Protein AF-A0A2S0L9G4-F1 (afdb_monomer_lite)

Sequence (189 aa):
MNIIKEIVIVSGLLLCGCNFFSTQNNEEKASEPISLEVAEQKILALSVTQKAERYISNFSGGKRGISLLTNDFTIDNKSFYEIQIGYMSPIRFETYHTLYVNKMDADDIRILDAVSGEIIAISDYKEVEADENKPKEQLIEQLDVLKKIVKSSEIVDSPLYKIDKDNILIAVDHKDEKGIYSQTNLDCE

Radius of gyration: 33.4 Å; chains: 1; bounding box: 75×36×125 Å

Foldseek 3Di:
DDDDDDDDDDDDDDDDDDPPPVPPPPPVPQAAFDDPVLLVVLVCPDPQQVVQQVVVCVQQVNPFGWDWDWDWDADPNFIWIWIFTFGDDPVDTDGPWIKTAGRRHRQQIWTQDPVVRDTGGPVPDDPPPPPPVPPVVVLVVVVVVVLVVQVVPPCPDDQQWDQDPVRFIWGFDHADPVGTRGTDGSPDD

pLDDT: mean 73.02, std 22.75, range [34.72, 98.69]

Secondary structure (DSSP, 8-state):
-----------------------------PPPPPPHHHHHHHHHTSHHHHHHHHHHHHHTTTS---EEEEEEEEETTEEEEEEEEEEE-SS-EEEEEEEEEETTEEEEEEEE-TTT--EEETTT-------TTS-HHHHHHHHHHHHHHHHHS--TT-SSEEE-TT--EEEE----TT--S-EEE----

Structure (mmCIF, N/CA/C/O backbone):
data_AF-A0A2S0L9G4-F1
#
_entry.id   AF-A0A2S0L9G4-F1
#
loop_
_atom_site.group_PDB
_atom_site.id
_atom_site.type_symbol
_atom_site.label_atom_id
_atom_site.label_alt_id
_atom_site.label_comp_id
_atom_site.label_asym_id
_atom_site.label_entity_id
_atom_site.label_seq_id
_atom_site.pdbx_PDB_ins_code
_atom_site.Cartn_x
_atom_site.Cartn_y
_atom_site.Cartn_z
_atom_site.occupancy
_atom_site.B_iso_or_equiv
_atom_site.auth_seq_id
_atom_site.auth_comp_id
_atom_site.auth_asym_id
_atom_site.auth_atom_id
_atom_site.pdbx_PDB_model_num
ATOM 1 N N . MET A 1 1 ? 29.569 19.030 -88.879 1.00 35.09 1 MET A N 1
ATOM 2 C CA . MET A 1 1 ? 29.594 17.557 -88.766 1.00 35.09 1 MET A CA 1
ATOM 3 C C . MET A 1 1 ? 29.944 17.230 -87.325 1.00 35.09 1 MET A C 1
ATOM 5 O O . MET A 1 1 ? 30.822 17.881 -86.776 1.00 35.09 1 MET A O 1
ATOM 9 N N . ASN A 1 2 ? 29.139 16.375 -86.706 1.00 34.72 2 ASN A N 1
ATOM 10 C CA . ASN A 1 2 ? 29.015 16.186 -85.262 1.00 34.72 2 ASN A CA 1
ATOM 11 C C . ASN A 1 2 ? 30.272 15.630 -84.566 1.00 34.72 2 ASN A C 1
ATOM 13 O O . ASN A 1 2 ? 30.901 14.732 -85.107 1.00 34.72 2 ASN A O 1
ATOM 17 N N . ILE A 1 3 ? 30.513 16.163 -83.353 1.00 35.06 3 ILE A N 1
ATOM 18 C CA . ILE A 1 3 ? 30.754 15.468 -82.066 1.00 35.06 3 ILE A CA 1
ATOM 19 C C . ILE A 1 3 ? 31.857 14.404 -82.067 1.00 35.06 3 ILE A C 1
ATOM 21 O O . ILE A 1 3 ? 31.652 13.411 -82.736 1.00 35.06 3 ILE A O 1
ATOM 25 N N . ILE A 1 4 ? 32.896 14.545 -81.220 1.00 38.62 4 ILE A N 1
ATOM 26 C CA . ILE A 1 4 ? 33.216 13.636 -80.086 1.00 38.62 4 ILE A CA 1
ATOM 27 C C . ILE A 1 4 ? 34.051 14.410 -79.040 1.00 38.62 4 ILE A C 1
ATOM 29 O O . ILE A 1 4 ? 35.075 15.012 -79.356 1.00 38.62 4 ILE A O 1
ATOM 33 N N . LYS A 1 5 ? 33.562 14.405 -77.792 1.00 43.31 5 LYS A N 1
ATOM 34 C CA . LYS A 1 5 ? 34.295 14.674 -76.544 1.00 43.31 5 LYS A CA 1
ATOM 35 C C . LYS A 1 5 ? 34.983 13.377 -76.113 1.00 43.31 5 LYS A C 1
ATOM 37 O O . LYS A 1 5 ? 34.289 12.374 -76.106 1.00 43.31 5 LYS A O 1
ATOM 42 N N . GLU A 1 6 ? 36.233 13.425 -75.657 1.00 41.81 6 GLU A N 1
ATOM 43 C CA . GLU A 1 6 ? 36.838 12.476 -74.692 1.00 41.81 6 GLU A CA 1
ATOM 44 C C . GLU A 1 6 ? 38.204 13.062 -74.274 1.00 41.81 6 GLU A C 1
ATOM 46 O O . GLU A 1 6 ? 39.058 13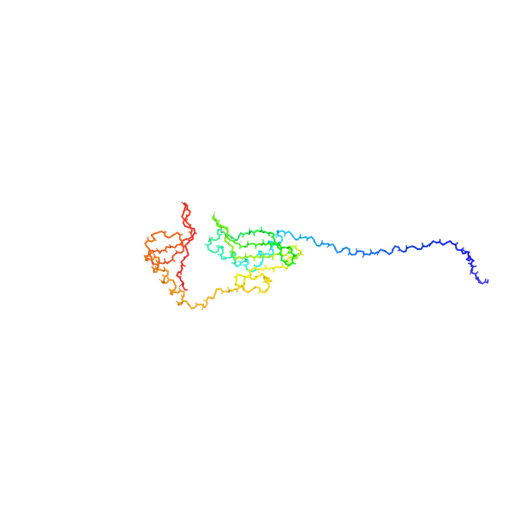.316 -75.115 1.00 41.81 6 GLU A O 1
ATOM 51 N N . ILE A 1 7 ? 38.339 13.673 -73.091 1.00 37.69 7 ILE A N 1
ATOM 52 C CA . ILE A 1 7 ? 38.665 13.068 -71.783 1.00 37.69 7 ILE A CA 1
ATOM 53 C C . ILE A 1 7 ? 39.908 12.169 -71.863 1.00 37.69 7 ILE A C 1
ATOM 55 O O . ILE A 1 7 ? 39.824 10.979 -72.138 1.00 37.69 7 ILE A O 1
ATOM 59 N N . VAL A 1 8 ? 41.066 12.762 -71.555 1.00 35.78 8 VAL A N 1
ATOM 60 C CA . VAL A 1 8 ? 42.285 12.038 -71.178 1.00 35.78 8 VAL A CA 1
ATOM 61 C C . VAL A 1 8 ? 42.382 12.076 -69.656 1.00 35.78 8 VAL A C 1
ATOM 63 O O . VAL A 1 8 ? 42.518 13.138 -69.050 1.00 35.78 8 VAL A O 1
ATOM 66 N N . ILE A 1 9 ? 42.273 10.895 -69.054 1.00 38.38 9 ILE A N 1
ATOM 67 C CA . ILE A 1 9 ? 42.503 10.631 -67.636 1.00 38.38 9 ILE A CA 1
ATOM 68 C C . ILE A 1 9 ? 44.018 10.605 -67.418 1.00 38.38 9 ILE A C 1
ATOM 70 O O . ILE A 1 9 ? 44.703 9.769 -68.005 1.00 38.38 9 ILE A O 1
ATOM 74 N N . VAL A 1 10 ? 44.539 11.477 -66.551 1.00 40.06 10 VAL A N 1
ATOM 75 C CA . VAL A 1 10 ? 45.848 11.259 -65.919 1.00 40.06 10 VAL A CA 1
ATOM 76 C C . VAL A 1 10 ? 45.610 10.878 -64.466 1.00 40.06 10 VAL A C 1
ATOM 78 O O . VAL A 1 10 ? 44.915 11.551 -63.709 1.00 40.06 10 VAL A O 1
ATOM 81 N N . SER A 1 11 ? 46.149 9.712 -64.153 1.00 42.38 11 SER A N 1
ATOM 82 C CA . SER A 1 11 ? 45.977 8.919 -62.953 1.00 42.38 11 SER A CA 1
ATOM 83 C C . SER A 1 11 ? 46.611 9.534 -61.708 1.00 42.38 11 SER A C 1
ATOM 85 O O . SER A 1 11 ? 47.763 9.958 -61.747 1.00 42.38 11 SER A O 1
ATOM 87 N N . GLY A 1 12 ? 45.919 9.362 -60.581 1.00 37.06 12 GLY A N 1
ATOM 88 C CA . GLY A 1 12 ? 46.548 8.903 -59.343 1.00 37.06 12 GLY A CA 1
ATOM 89 C C . GLY A 1 12 ? 47.114 9.970 -58.411 1.00 37.06 12 GLY A C 1
ATOM 90 O O . GLY A 1 12 ? 48.309 10.242 -58.433 1.00 37.06 12 GLY A O 1
ATOM 91 N N . LEU A 1 13 ? 46.293 10.408 -57.454 1.00 41.28 13 LEU A N 1
ATOM 92 C CA . LEU A 1 13 ? 46.779 10.588 -56.090 1.00 41.28 13 LEU A CA 1
ATOM 93 C C . LEU A 1 13 ? 45.863 9.821 -55.133 1.00 41.28 13 LEU A C 1
ATOM 95 O O . LEU A 1 13 ? 44.659 10.052 -55.053 1.00 41.28 13 LEU A O 1
ATOM 99 N N . LEU A 1 14 ? 46.477 8.842 -54.481 1.00 44.38 14 LEU A N 1
ATOM 100 C CA . LEU A 1 14 ? 45.915 7.903 -53.529 1.00 44.38 14 LEU A CA 1
ATOM 101 C C . LEU A 1 14 ? 45.617 8.645 -52.214 1.00 44.38 14 LEU A C 1
ATOM 103 O O . LEU A 1 14 ? 46.544 9.046 -51.515 1.00 44.38 14 LEU A O 1
ATOM 107 N N . LEU A 1 15 ? 44.343 8.805 -51.858 1.00 45.22 15 LEU A N 1
ATOM 108 C CA . LEU A 1 15 ? 43.935 9.065 -50.478 1.00 45.22 15 LEU A CA 1
ATOM 109 C C . LEU A 1 15 ? 43.027 7.917 -50.047 1.00 45.22 15 LEU A C 1
ATOM 111 O O . LEU A 1 15 ? 41.901 7.771 -50.522 1.00 45.22 15 LEU A O 1
ATOM 115 N N . CYS A 1 16 ? 43.592 7.058 -49.197 1.00 37.94 16 CYS A N 1
ATOM 116 C CA . CYS A 1 16 ? 42.892 5.989 -48.507 1.00 37.94 16 CYS A CA 1
ATOM 117 C C . CYS A 1 16 ? 41.678 6.543 -47.769 1.00 37.94 16 CYS A C 1
ATOM 119 O O . CYS A 1 16 ? 41.723 7.619 -47.173 1.00 37.94 16 CYS A O 1
ATOM 121 N N . GLY A 1 17 ? 40.605 5.760 -47.830 1.00 39.12 17 GLY A N 1
ATOM 122 C CA . GLY A 1 17 ? 39.326 6.058 -47.221 1.00 39.12 17 GLY A CA 1
ATOM 123 C C . GLY A 1 17 ? 39.383 6.189 -45.704 1.00 39.12 17 GLY A C 1
ATOM 124 O O . GLY A 1 17 ? 40.240 5.618 -45.041 1.00 39.12 17 GLY A O 1
ATOM 125 N N . CYS A 1 18 ? 38.379 6.876 -45.178 1.00 39.62 18 CYS A N 1
ATOM 126 C CA . CYS A 1 18 ? 37.413 6.260 -44.281 1.00 39.62 18 CYS A CA 1
ATOM 127 C C . CYS A 1 18 ? 36.089 6.988 -44.500 1.00 39.62 18 CYS A C 1
ATOM 129 O O . CYS A 1 18 ? 35.977 8.190 -44.268 1.00 39.62 18 CYS A O 1
ATOM 131 N N . ASN A 1 19 ? 35.093 6.251 -44.990 1.00 39.53 19 ASN A N 1
ATOM 132 C CA . ASN A 1 19 ? 33.708 6.675 -44.900 1.00 39.53 19 ASN A CA 1
ATOM 133 C C . ASN A 1 19 ? 33.427 6.934 -43.421 1.00 39.53 19 ASN A C 1
ATOM 135 O O . ASN A 1 19 ? 33.527 6.014 -42.609 1.00 39.53 19 ASN A O 1
ATOM 139 N N . PHE A 1 20 ? 33.070 8.168 -43.078 1.00 39.41 20 PHE A N 1
ATOM 140 C CA . PHE A 1 20 ? 32.365 8.439 -41.837 1.00 39.41 20 PHE A CA 1
ATOM 141 C C . PHE A 1 20 ? 30.960 7.853 -42.010 1.00 39.41 20 PHE A C 1
ATOM 143 O O . PHE A 1 20 ? 29.996 8.551 -42.313 1.00 39.41 20 PHE A O 1
ATOM 150 N N . PHE A 1 21 ? 30.865 6.526 -41.909 1.00 38.56 21 PHE A N 1
ATOM 151 C CA . PHE A 1 21 ? 29.635 5.905 -41.466 1.00 38.56 21 PHE A CA 1
ATOM 152 C C . PHE A 1 21 ? 29.401 6.498 -40.086 1.00 38.56 21 PHE A C 1
ATOM 154 O O . PHE A 1 21 ? 30.142 6.214 -39.148 1.00 38.56 21 PHE A O 1
ATOM 161 N N . SER A 1 22 ? 28.414 7.381 -39.983 1.00 37.16 22 SER A N 1
ATOM 162 C CA . SER A 1 22 ? 27.812 7.678 -38.700 1.00 37.16 22 SER A CA 1
ATOM 163 C C . SER A 1 22 ? 27.260 6.354 -38.186 1.00 37.16 22 SER A C 1
ATOM 165 O O . SER A 1 22 ? 26.176 5.922 -38.585 1.00 37.16 22 SER A O 1
ATOM 167 N N . THR A 1 23 ? 28.036 5.668 -37.357 1.00 37.75 23 THR A N 1
ATOM 168 C CA . THR A 1 23 ? 27.511 4.657 -36.458 1.00 37.75 23 THR A CA 1
ATOM 169 C C . THR A 1 23 ? 26.478 5.399 -35.623 1.00 37.75 23 THR A C 1
ATOM 171 O O . THR A 1 23 ? 26.831 6.240 -34.796 1.00 37.75 23 THR A O 1
ATOM 174 N N . GLN A 1 24 ? 25.190 5.177 -35.894 1.00 40.50 24 GLN A N 1
ATOM 175 C CA . GLN A 1 24 ? 24.170 5.455 -34.897 1.00 40.50 24 GLN A CA 1
ATOM 176 C C . GLN A 1 24 ? 24.444 4.473 -33.764 1.00 40.50 24 GLN A C 1
ATOM 178 O O . GLN A 1 24 ? 23.955 3.346 -33.752 1.00 40.50 24 GLN A O 1
ATOM 183 N N . ASN A 1 25 ? 25.309 4.893 -32.846 1.00 38.56 25 ASN A N 1
ATOM 184 C CA . ASN A 1 25 ? 25.308 4.367 -31.503 1.00 38.56 25 ASN A CA 1
ATOM 185 C C . ASN A 1 25 ? 23.935 4.753 -30.954 1.00 38.56 25 ASN A C 1
ATOM 187 O O . ASN A 1 25 ? 23.724 5.893 -30.544 1.00 38.56 25 ASN A O 1
ATOM 191 N N . ASN A 1 26 ? 22.976 3.832 -31.024 1.00 41.31 26 ASN A N 1
ATOM 192 C CA . ASN A 1 26 ? 21.846 3.868 -30.114 1.00 41.31 26 ASN A CA 1
ATOM 193 C C . ASN A 1 26 ? 22.442 3.604 -28.730 1.00 41.31 26 ASN A C 1
ATOM 195 O O . ASN A 1 26 ? 22.492 2.467 -28.270 1.00 41.31 26 ASN A O 1
ATOM 199 N N . GLU A 1 27 ? 22.973 4.654 -28.103 1.00 45.38 27 GLU A N 1
ATOM 200 C CA . GLU A 1 27 ? 22.986 4.713 -26.653 1.00 45.38 27 GLU A CA 1
ATOM 201 C C . GLU A 1 27 ? 21.516 4.605 -26.257 1.00 45.38 27 GLU A C 1
ATOM 203 O O . GLU A 1 27 ? 20.730 5.534 -26.448 1.00 45.38 27 GLU A O 1
ATOM 208 N N . GLU A 1 28 ? 21.118 3.411 -25.823 1.00 50.16 28 GLU A N 1
ATOM 209 C CA . GLU A 1 28 ? 19.884 3.212 -25.086 1.00 50.16 28 GLU A CA 1
ATOM 210 C C . GLU A 1 28 ? 19.970 4.165 -23.897 1.00 50.16 28 GLU A C 1
ATOM 212 O O . GLU A 1 28 ? 20.704 3.934 -22.936 1.00 50.16 28 GLU A O 1
ATOM 217 N N . LYS A 1 29 ? 19.330 5.327 -24.041 1.00 43.69 29 LYS A N 1
ATOM 218 C CA . LYS A 1 29 ? 19.265 6.337 -22.999 1.00 43.69 29 LYS A CA 1
ATOM 219 C C . LYS A 1 29 ? 18.623 5.634 -21.811 1.00 43.69 29 LYS A C 1
ATOM 221 O O . LYS A 1 29 ? 17.432 5.333 -21.877 1.00 43.69 29 LYS A O 1
ATOM 226 N N . ALA A 1 30 ? 19.423 5.317 -20.790 1.00 61.69 30 ALA A N 1
ATOM 227 C CA . ALA A 1 30 ? 18.927 4.710 -19.564 1.00 61.69 30 ALA A CA 1
ATOM 228 C C . ALA A 1 30 ? 17.705 5.521 -19.128 1.00 61.69 30 ALA A C 1
ATOM 230 O O . ALA A 1 30 ? 17.806 6.747 -18.999 1.00 61.69 30 ALA A O 1
ATOM 231 N N . SER A 1 31 ? 16.539 4.872 -19.033 1.00 77.06 31 SER A N 1
ATOM 232 C CA . SER A 1 31 ? 15.335 5.570 -18.601 1.00 77.06 31 SER A CA 1
ATOM 233 C C . SER A 1 31 ? 15.621 6.181 -17.233 1.00 77.06 31 SER A C 1
ATOM 235 O O . SER A 1 31 ? 16.289 5.577 -16.395 1.00 77.06 31 SER A O 1
ATOM 237 N N . GLU A 1 32 ? 15.217 7.428 -17.022 1.00 89.25 32 GLU A N 1
ATOM 238 C CA . GLU A 1 32 ? 15.381 8.033 -15.706 1.00 89.25 32 GLU A CA 1
ATOM 239 C C . GLU A 1 32 ? 14.417 7.344 -14.730 1.00 89.25 32 GLU A C 1
ATOM 241 O O . GLU A 1 32 ? 13.286 7.036 -15.125 1.00 89.25 32 GLU A O 1
ATOM 246 N N . PRO A 1 33 ? 14.833 7.087 -13.475 1.00 94.56 33 PRO A N 1
ATOM 247 C CA . PRO A 1 33 ? 13.925 6.572 -12.468 1.00 94.56 33 PRO A CA 1
ATOM 248 C C . PRO A 1 33 ? 12.704 7.486 -12.318 1.00 94.56 33 PRO A C 1
ATOM 250 O O . PRO A 1 33 ? 12.838 8.711 -12.283 1.00 94.56 33 PRO A O 1
ATOM 253 N N . ILE A 1 34 ? 11.515 6.902 -12.198 1.00 96.94 34 ILE A N 1
ATOM 254 C CA . ILE A 1 34 ? 10.292 7.645 -11.898 1.00 96.94 34 ILE A CA 1
ATOM 255 C C . ILE A 1 34 ? 10.419 8.315 -10.528 1.00 96.94 34 ILE A C 1
ATOM 257 O O . ILE A 1 34 ? 11.097 7.808 -9.633 1.00 96.94 34 ILE A O 1
ATOM 261 N N . SER A 1 35 ? 9.751 9.452 -10.345 1.00 97.56 35 SER A N 1
ATOM 262 C CA . SER A 1 35 ? 9.709 10.109 -9.041 1.00 97.56 35 SER A CA 1
ATOM 263 C C . SER A 1 35 ? 8.809 9.350 -8.065 1.00 97.56 35 SER A C 1
ATOM 265 O O . SER A 1 35 ? 7.879 8.643 -8.463 1.00 97.56 35 SER A O 1
ATOM 267 N N . LEU A 1 36 ? 9.041 9.566 -6.768 1.00 97.38 36 LEU A N 1
ATOM 268 C CA . LEU A 1 36 ? 8.156 9.061 -5.721 1.00 97.38 36 LEU A CA 1
ATOM 269 C C . LEU A 1 36 ? 6.711 9.550 -5.913 1.00 97.38 36 LEU A C 1
ATOM 271 O O . LEU A 1 36 ? 5.784 8.761 -5.796 1.00 97.38 36 LEU A O 1
ATOM 275 N N . GLU A 1 37 ? 6.514 10.814 -6.291 1.00 97.56 37 GLU A N 1
ATOM 276 C CA . GLU A 1 37 ? 5.177 11.376 -6.530 1.00 97.56 37 GLU A CA 1
ATOM 277 C C . GLU A 1 37 ? 4.404 10.597 -7.608 1.00 97.56 37 GLU A C 1
ATOM 279 O O . GLU A 1 37 ? 3.221 10.305 -7.440 1.00 97.56 37 GLU A O 1
ATOM 284 N N . VAL A 1 38 ? 5.073 10.200 -8.696 1.00 97.44 38 VAL A N 1
ATOM 285 C CA . VAL A 1 38 ? 4.454 9.385 -9.753 1.00 97.44 38 VAL A CA 1
ATOM 286 C C . VAL A 1 38 ? 4.083 7.997 -9.225 1.00 97.44 38 VAL A C 1
ATOM 288 O O . VAL A 1 38 ? 2.995 7.499 -9.522 1.00 97.44 38 VAL A O 1
ATOM 291 N N . ALA A 1 39 ? 4.954 7.380 -8.422 1.00 98.06 39 ALA A N 1
ATOM 292 C CA . ALA A 1 39 ? 4.688 6.082 -7.804 1.00 98.06 39 ALA A CA 1
ATOM 293 C C . ALA A 1 39 ? 3.503 6.138 -6.820 1.00 98.06 39 ALA A C 1
ATOM 295 O O . ALA A 1 39 ? 2.615 5.286 -6.867 1.00 98.06 39 ALA A O 1
ATOM 296 N N . GLU A 1 40 ? 3.442 7.170 -5.976 1.00 97.81 40 GLU A N 1
ATOM 297 C CA . GLU A 1 40 ? 2.336 7.394 -5.043 1.00 97.81 40 GLU A CA 1
ATOM 298 C C . GLU A 1 40 ? 1.019 7.619 -5.794 1.00 97.81 40 GLU A C 1
ATOM 300 O O . GLU A 1 40 ? 0.024 6.969 -5.483 1.00 97.81 40 GLU A O 1
ATOM 305 N N . GLN A 1 41 ? 1.001 8.4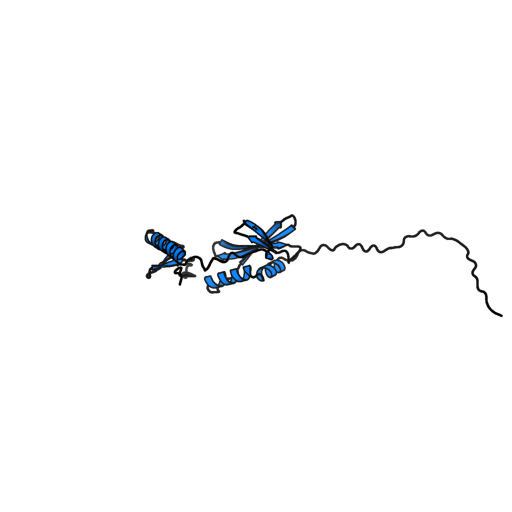47 -6.845 1.00 97.69 41 GLN A N 1
ATOM 306 C CA . GLN A 1 41 ? -0.196 8.660 -7.672 1.00 97.69 41 GLN A CA 1
ATOM 307 C C . GLN A 1 41 ? -0.705 7.365 -8.319 1.00 97.69 41 GLN A C 1
ATOM 309 O O . GLN A 1 41 ? -1.914 7.118 -8.335 1.00 97.69 41 GLN A O 1
ATOM 314 N N . LYS A 1 42 ? 0.202 6.518 -8.823 1.00 97.56 42 LYS A N 1
ATOM 315 C CA . LYS A 1 42 ? -0.141 5.200 -9.378 1.00 97.56 42 LYS A CA 1
ATOM 316 C C . LYS A 1 42 ? -0.801 4.312 -8.329 1.00 97.56 42 LYS A C 1
ATOM 318 O O . LYS A 1 42 ? -1.849 3.736 -8.609 1.00 97.56 42 LYS A O 1
ATOM 323 N N . ILE A 1 43 ? -0.238 4.245 -7.123 1.00 97.50 43 ILE A N 1
ATOM 324 C CA . ILE A 1 43 ? -0.800 3.446 -6.029 1.00 97.50 43 ILE A CA 1
ATOM 325 C C . ILE A 1 43 ? -2.151 3.991 -5.565 1.00 97.50 43 ILE A C 1
ATOM 327 O O . ILE A 1 43 ? -3.082 3.211 -5.371 1.00 97.50 43 ILE A O 1
ATOM 331 N N . LEU A 1 44 ? -2.295 5.309 -5.418 1.00 96.69 44 LEU A N 1
ATOM 332 C CA . LEU A 1 44 ? -3.548 5.951 -5.005 1.00 96.69 44 LEU A CA 1
ATOM 333 C C . LEU A 1 44 ? -4.702 5.687 -5.987 1.00 96.69 44 LEU A C 1
ATOM 335 O O . LEU A 1 44 ? -5.867 5.662 -5.587 1.00 96.69 44 LEU A O 1
ATOM 339 N N . ALA A 1 45 ? -4.392 5.452 -7.264 1.00 96.81 45 ALA A N 1
ATOM 340 C CA . ALA A 1 45 ? -5.376 5.115 -8.287 1.00 96.81 45 ALA A CA 1
ATOM 341 C C . ALA A 1 45 ? -5.843 3.644 -8.254 1.00 96.81 45 ALA A C 1
ATOM 343 O O . ALA A 1 45 ? -6.840 3.318 -8.902 1.00 96.81 45 ALA A O 1
ATOM 344 N N . LEU A 1 46 ? -5.161 2.755 -7.522 1.00 96.75 46 LEU A N 1
ATOM 345 C CA . LEU A 1 46 ? -5.523 1.338 -7.449 1.00 96.75 46 LEU A CA 1
ATOM 346 C C . LEU A 1 46 ? -6.805 1.123 -6.638 1.00 96.75 46 LEU A C 1
ATOM 348 O O . LEU A 1 46 ? -7.035 1.762 -5.609 1.00 96.75 46 LEU A O 1
ATOM 352 N N . SER A 1 47 ? -7.612 0.144 -7.053 1.00 94.56 47 SER A N 1
ATOM 353 C CA . SER A 1 47 ? -8.856 -0.216 -6.362 1.00 94.56 47 SER A CA 1
ATOM 354 C C . SER A 1 47 ? -8.626 -0.627 -4.907 1.00 94.56 47 SER A C 1
ATOM 356 O O . SER A 1 47 ? -9.418 -0.254 -4.046 1.00 94.56 47 SER A O 1
ATOM 358 N N . VAL A 1 48 ? -7.536 -1.350 -4.622 1.00 93.69 48 VAL A N 1
ATOM 359 C CA . VAL A 1 48 ? -7.164 -1.777 -3.262 1.00 93.69 48 VAL A CA 1
ATOM 360 C C . VAL A 1 48 ? -6.941 -0.572 -2.338 1.00 93.69 48 VAL A C 1
ATOM 362 O O . VAL A 1 48 ? -7.483 -0.507 -1.237 1.00 93.69 48 VAL A O 1
ATOM 365 N N . THR A 1 49 ? -6.258 0.459 -2.834 1.00 95.06 49 THR A N 1
ATOM 366 C CA . THR A 1 49 ? -6.008 1.703 -2.099 1.00 95.06 49 THR A CA 1
ATOM 367 C C . THR A 1 49 ? -7.293 2.489 -1.870 1.00 95.06 49 THR A C 1
ATOM 369 O O . THR A 1 49 ? -7.548 2.963 -0.767 1.00 95.06 49 THR A O 1
ATOM 372 N N . GLN A 1 50 ? -8.146 2.588 -2.891 1.00 95.69 50 GLN A N 1
ATOM 373 C CA . GLN A 1 50 ? -9.436 3.274 -2.785 1.00 95.69 50 GLN A CA 1
ATOM 374 C C . GLN A 1 50 ? -10.399 2.577 -1.813 1.00 95.69 50 GLN A C 1
ATOM 376 O O . GLN A 1 50 ? -11.209 3.240 -1.160 1.00 95.69 50 GLN A O 1
ATOM 381 N N . LYS A 1 51 ? -10.331 1.244 -1.704 1.00 93.38 51 LYS A N 1
ATOM 382 C CA . LYS A 1 51 ? -11.085 0.479 -0.703 1.00 93.38 51 LYS A CA 1
ATOM 383 C C . LYS A 1 51 ? -10.576 0.761 0.709 1.00 93.38 51 LYS A C 1
ATOM 385 O O . LYS A 1 51 ? -11.394 1.074 1.573 1.00 93.38 51 LYS A O 1
ATOM 390 N N . ALA A 1 52 ? -9.258 0.742 0.920 1.00 92.06 52 ALA A N 1
ATOM 391 C CA . ALA A 1 52 ? -8.654 1.103 2.203 1.00 92.06 52 ALA A CA 1
ATOM 392 C C . ALA A 1 52 ? -9.018 2.539 2.624 1.00 92.06 52 ALA A C 1
ATOM 394 O O . ALA A 1 52 ? -9.451 2.758 3.755 1.00 92.06 52 ALA A O 1
ATOM 395 N N . GLU A 1 53 ? -8.952 3.500 1.697 1.00 92.62 53 GLU A N 1
ATOM 396 C CA . GLU A 1 53 ? -9.384 4.886 1.923 1.00 92.62 53 GLU A CA 1
ATOM 397 C C . GLU A 1 53 ? -10.840 4.966 2.367 1.00 92.62 53 GLU A C 1
ATOM 399 O O 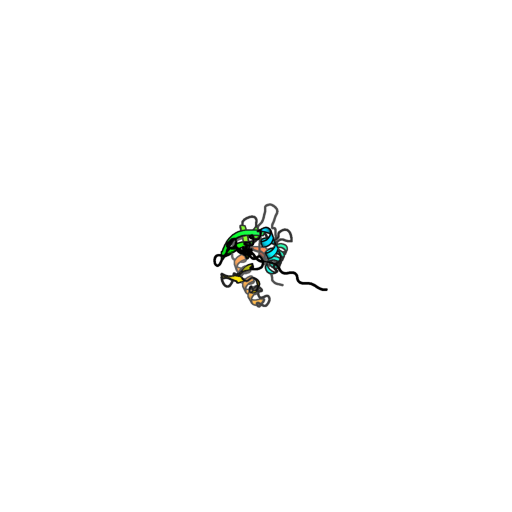. GLU A 1 53 ? -11.160 5.616 3.360 1.00 92.62 53 GLU A O 1
ATOM 404 N N . ARG A 1 54 ? -11.738 4.261 1.675 1.00 91.38 54 ARG A N 1
ATOM 405 C CA . ARG A 1 54 ? -13.158 4.248 2.032 1.00 91.38 54 ARG A CA 1
ATOM 406 C C . ARG A 1 54 ? -13.387 3.651 3.416 1.00 91.38 54 ARG A C 1
ATOM 408 O O . ARG A 1 54 ? -14.163 4.208 4.188 1.00 91.38 54 ARG A O 1
ATOM 415 N N . TYR A 1 55 ? -12.721 2.544 3.733 1.00 88.44 55 TYR A N 1
ATOM 416 C CA . TYR A 1 55 ? -12.807 1.926 5.053 1.00 88.44 55 TYR A CA 1
ATOM 417 C C . TYR A 1 55 ? -12.348 2.900 6.147 1.00 88.44 55 TYR A C 1
ATOM 419 O O . TYR A 1 55 ? -13.085 3.136 7.108 1.00 88.44 55 TYR A O 1
ATOM 427 N N . ILE A 1 56 ? -11.187 3.537 5.957 1.00 85.44 56 ILE A N 1
ATOM 428 C CA . ILE A 1 56 ? -10.614 4.494 6.910 1.00 85.44 56 ILE A CA 1
ATOM 429 C C . ILE A 1 56 ? -11.483 5.734 7.084 1.00 85.44 56 ILE A C 1
ATOM 431 O O . ILE A 1 56 ? -11.760 6.169 8.208 1.00 85.44 56 ILE A O 1
ATOM 435 N N . SER A 1 57 ? -11.967 6.281 5.976 1.00 85.25 57 SER A N 1
ATOM 436 C CA . SER A 1 57 ? -12.883 7.411 5.987 1.00 85.25 57 SER A CA 1
ATOM 437 C C . SER A 1 57 ? -14.169 7.062 6.740 1.00 85.25 57 SER A C 1
ATOM 439 O O . SER A 1 57 ? -14.588 7.811 7.620 1.00 85.25 57 SER A O 1
ATOM 441 N N . ASN A 1 58 ? -14.749 5.883 6.499 1.00 81.25 58 ASN A N 1
ATOM 442 C CA . ASN A 1 58 ? -15.986 5.460 7.150 1.00 81.25 58 ASN A CA 1
ATOM 443 C C . ASN A 1 58 ? -15.836 5.323 8.672 1.00 81.25 58 ASN A C 1
ATOM 445 O O . ASN A 1 58 ? -16.614 5.932 9.407 1.00 81.25 58 ASN A O 1
ATOM 449 N N . PHE A 1 59 ? -14.838 4.579 9.169 1.00 83.25 59 PHE A N 1
ATOM 450 C CA . PHE A 1 59 ? -14.702 4.393 10.623 1.00 83.25 59 PHE A CA 1
ATOM 451 C C . PHE A 1 59 ? -14.267 5.676 11.345 1.00 83.25 59 PHE A C 1
ATOM 453 O O . PHE A 1 59 ? -14.559 5.853 12.527 1.00 83.25 59 PHE A O 1
ATOM 460 N N . SER A 1 60 ? -13.589 6.592 10.645 1.00 78.81 60 SER A N 1
ATOM 461 C CA . SER A 1 60 ? -13.180 7.886 11.201 1.00 78.81 60 SER A CA 1
ATOM 462 C C . SER A 1 60 ? -14.249 8.981 11.075 1.00 78.81 60 SER A C 1
ATOM 464 O O . SER A 1 60 ? -14.008 10.124 11.482 1.00 78.81 60 SER A O 1
ATOM 466 N N . GLY A 1 61 ? -15.420 8.671 10.505 1.00 80.56 61 GLY A N 1
ATOM 467 C CA . GLY A 1 61 ? -16.479 9.648 10.245 1.00 80.56 61 GLY A CA 1
ATOM 468 C C . GLY A 1 61 ? -16.047 10.757 9.278 1.00 80.56 61 GLY A C 1
ATOM 469 O O . GLY A 1 61 ? -16.407 11.917 9.471 1.00 80.56 61 GLY A O 1
ATOM 470 N N . GLY A 1 62 ? -15.210 10.422 8.294 1.00 81.19 62 GLY A N 1
ATOM 471 C CA . GLY A 1 62 ? -14.684 11.320 7.265 1.00 81.19 62 GLY A CA 1
ATOM 472 C C . GLY A 1 62 ? -13.556 12.245 7.724 1.00 81.19 62 GLY A C 1
ATOM 473 O O . GLY A 1 62 ? -13.134 13.116 6.968 1.00 81.19 62 GLY A O 1
ATOM 474 N N . LYS A 1 63 ? -13.068 12.106 8.962 1.00 82.69 63 LYS A N 1
ATOM 475 C CA . LYS A 1 63 ? -12.051 13.010 9.533 1.00 82.69 63 LYS A CA 1
ATOM 476 C C . LYS A 1 63 ? -10.622 12.633 9.156 1.00 82.69 63 LYS A C 1
ATOM 478 O O . LYS A 1 63 ? -9.719 13.449 9.336 1.00 82.69 63 LYS A O 1
ATOM 483 N N . ARG A 1 64 ? -10.399 11.391 8.730 1.00 85.81 64 ARG A N 1
ATOM 484 C CA . ARG A 1 64 ? -9.081 10.853 8.392 1.00 85.81 64 ARG A CA 1
ATOM 485 C C . ARG A 1 64 ? -9.177 10.031 7.108 1.00 85.81 64 ARG A C 1
ATOM 487 O O . ARG A 1 64 ? -10.231 9.478 6.808 1.00 85.81 64 ARG A O 1
ATOM 494 N N . GLY A 1 65 ? -8.064 9.960 6.393 1.00 88.94 65 GLY A N 1
ATOM 495 C CA . GLY A 1 65 ? -7.868 9.095 5.233 1.00 88.94 65 GLY A CA 1
ATOM 496 C C . GLY A 1 65 ? -6.587 8.284 5.394 1.00 88.94 65 GLY A C 1
ATOM 497 O O . GLY A 1 65 ? -5.979 8.261 6.472 1.00 88.94 65 GLY A O 1
ATOM 498 N N . ILE A 1 66 ? -6.174 7.634 4.318 1.00 94.31 66 ILE A N 1
ATOM 499 C CA . ILE A 1 66 ? -4.909 6.919 4.234 1.00 94.31 66 ILE A CA 1
ATOM 500 C C . ILE A 1 66 ? -3.729 7.858 4.463 1.00 94.31 66 ILE A C 1
ATOM 502 O O . ILE A 1 66 ? -3.747 9.057 4.188 1.00 94.31 66 ILE A O 1
ATOM 506 N N . SER A 1 67 ? -2.666 7.269 4.977 1.00 95.69 67 SER A N 1
ATOM 507 C CA . SER A 1 67 ? -1.340 7.846 5.101 1.00 95.69 67 SER A CA 1
ATOM 508 C C . SER A 1 67 ? -0.357 6.902 4.415 1.00 95.69 67 SER A C 1
ATOM 510 O O . SER A 1 67 ? -0.545 5.684 4.453 1.00 95.69 67 SER A O 1
ATOM 512 N N . LEU A 1 68 ? 0.672 7.463 3.783 1.00 97.31 68 LEU A N 1
ATOM 513 C CA . LEU A 1 68 ? 1.701 6.704 3.079 1.00 97.31 68 LEU A CA 1
ATOM 514 C C . LEU A 1 68 ? 3.008 6.754 3.871 1.00 97.31 68 LEU A C 1
ATOM 516 O O . LEU A 1 68 ? 3.405 7.819 4.349 1.00 97.31 68 LEU A O 1
ATOM 520 N N . LEU A 1 69 ? 3.668 5.607 4.003 1.00 97.12 69 LEU A N 1
ATOM 521 C CA . LEU A 1 69 ? 5.040 5.508 4.490 1.00 97.12 69 LEU A CA 1
ATOM 522 C C . LEU A 1 69 ? 5.885 4.834 3.415 1.00 97.12 69 LEU A C 1
ATOM 524 O O . LEU A 1 69 ? 5.562 3.735 2.972 1.00 97.12 69 LEU A O 1
ATOM 528 N N . THR A 1 70 ? 6.961 5.502 3.008 1.00 97.81 70 THR A N 1
ATOM 529 C CA . THR A 1 70 ? 7.749 5.110 1.838 1.00 97.81 70 THR A CA 1
ATOM 530 C C . THR A 1 70 ? 9.178 4.763 2.233 1.00 97.81 70 THR A C 1
ATOM 532 O O . THR A 1 70 ? 9.826 5.532 2.943 1.00 97.81 70 THR A O 1
ATOM 535 N N . ASN A 1 71 ? 9.685 3.651 1.703 1.00 98.00 71 ASN A N 1
ATOM 536 C CA . ASN A 1 71 ? 11.078 3.224 1.792 1.00 98.00 71 ASN A CA 1
ATOM 537 C C . ASN A 1 71 ? 11.623 2.812 0.415 1.00 98.00 71 ASN A C 1
ATOM 539 O O . ASN A 1 71 ? 10.882 2.620 -0.550 1.00 98.00 71 ASN A O 1
ATOM 543 N N . ASP A 1 72 ? 12.937 2.615 0.344 1.00 97.56 72 ASP A N 1
ATOM 544 C CA . ASP A 1 72 ? 13.587 1.973 -0.796 1.00 97.56 72 ASP A CA 1
ATOM 545 C C . ASP A 1 72 ? 13.659 0.458 -0.591 1.00 97.56 72 ASP A C 1
ATOM 547 O O . ASP A 1 72 ? 14.015 -0.016 0.488 1.00 97.56 72 ASP A O 1
ATOM 551 N N . PHE A 1 73 ? 13.375 -0.306 -1.646 1.00 97.81 73 PHE A N 1
ATOM 552 C CA . PHE A 1 73 ? 13.407 -1.765 -1.610 1.00 97.81 73 PHE A CA 1
ATOM 553 C C . PHE A 1 73 ? 14.035 -2.348 -2.880 1.00 97.81 73 PHE A C 1
ATOM 555 O O . PHE A 1 73 ? 14.128 -1.682 -3.912 1.00 97.81 73 PHE A O 1
ATOM 562 N N . THR A 1 74 ? 14.521 -3.588 -2.807 1.00 97.56 74 THR A N 1
ATOM 563 C CA . THR A 1 74 ? 15.127 -4.285 -3.952 1.00 97.56 74 THR A CA 1
ATOM 564 C C . THR A 1 74 ? 14.513 -5.669 -4.107 1.00 97.56 74 THR A C 1
ATOM 566 O O . THR A 1 74 ? 14.532 -6.458 -3.168 1.00 97.56 74 THR A O 1
ATOM 569 N N . ILE A 1 75 ? 14.010 -5.967 -5.307 1.00 95.69 75 ILE A N 1
ATOM 570 C CA . ILE A 1 75 ? 13.444 -7.270 -5.684 1.00 95.69 75 ILE A CA 1
ATOM 571 C C . ILE A 1 75 ? 14.152 -7.708 -6.960 1.00 95.69 75 ILE A C 1
ATOM 573 O O . ILE A 1 75 ? 14.175 -6.952 -7.928 1.00 95.69 75 ILE A O 1
ATOM 577 N N . ASP A 1 76 ? 14.755 -8.896 -6.973 1.00 94.06 76 ASP A N 1
ATOM 578 C CA . ASP A 1 76 ? 15.441 -9.449 -8.152 1.00 94.06 76 ASP A CA 1
ATOM 579 C C . ASP A 1 76 ? 16.449 -8.472 -8.801 1.00 94.06 76 ASP A C 1
ATOM 581 O O . ASP A 1 76 ? 16.499 -8.319 -10.021 1.00 94.06 76 ASP A O 1
ATOM 585 N N . ASN A 1 77 ? 17.239 -7.768 -7.977 1.00 95.19 77 ASN A N 1
ATOM 586 C CA . ASN A 1 77 ? 18.189 -6.715 -8.382 1.00 95.19 77 ASN A CA 1
ATOM 587 C C . ASN A 1 77 ? 17.570 -5.486 -9.077 1.00 95.19 77 ASN A C 1
ATOM 589 O O . ASN A 1 77 ? 18.295 -4.666 -9.640 1.00 95.19 77 ASN A O 1
ATOM 593 N N . LYS A 1 78 ? 16.248 -5.324 -9.027 1.00 96.88 78 LYS A N 1
ATOM 594 C CA . LYS A 1 78 ? 15.540 -4.122 -9.475 1.00 96.88 78 LYS A CA 1
ATOM 595 C C . LYS A 1 78 ? 15.172 -3.266 -8.266 1.00 96.88 78 LYS A C 1
ATOM 597 O O . LYS A 1 78 ? 14.807 -3.794 -7.217 1.00 96.88 78 LYS A O 1
ATOM 602 N N . SER A 1 79 ? 15.275 -1.947 -8.412 1.00 97.69 79 SER A N 1
ATOM 603 C CA . SER A 1 79 ? 14.937 -1.002 -7.344 1.00 97.69 79 SER A CA 1
ATOM 604 C C . SER A 1 79 ? 13.453 -0.654 -7.382 1.00 97.69 79 SER A C 1
ATOM 606 O O . SER A 1 79 ? 12.910 -0.349 -8.443 1.00 97.69 79 SER A O 1
ATOM 608 N N . PHE A 1 80 ? 12.819 -0.670 -6.215 1.00 98.62 80 PHE A N 1
ATOM 609 C CA . PHE A 1 80 ? 11.417 -0.336 -6.010 1.00 98.62 80 PHE A CA 1
ATOM 610 C C . PHE A 1 80 ? 11.279 0.751 -4.943 1.00 98.62 80 PHE A C 1
ATOM 612 O O . PHE A 1 80 ? 12.119 0.868 -4.046 1.00 98.62 80 PHE A O 1
ATOM 619 N N . TYR A 1 81 ? 10.196 1.517 -5.024 1.00 98.69 81 TYR A N 1
ATOM 620 C CA . TYR A 1 81 ? 9.620 2.179 -3.859 1.00 98.69 81 TYR A CA 1
ATOM 621 C C . TYR A 1 81 ? 8.747 1.167 -3.121 1.00 98.69 81 TYR A C 1
ATOM 623 O O . TYR A 1 81 ? 7.791 0.671 -3.711 1.00 98.69 81 TYR A O 1
ATOM 631 N N . GLU A 1 82 ? 9.063 0.858 -1.865 1.00 98.62 82 GLU A N 1
ATOM 632 C CA . GLU A 1 82 ? 8.109 0.230 -0.948 1.00 98.62 82 GLU A CA 1
ATOM 633 C C . GLU A 1 82 ? 7.207 1.328 -0.396 1.00 98.62 82 GLU A C 1
ATOM 635 O O . GLU A 1 82 ? 7.693 2.279 0.209 1.00 98.62 82 GLU A O 1
ATOM 640 N N . ILE A 1 83 ? 5.902 1.200 -0.601 1.00 98.62 83 ILE A N 1
ATOM 641 C CA . ILE A 1 83 ? 4.899 2.159 -0.151 1.00 98.62 83 ILE A CA 1
ATOM 642 C C . ILE A 1 83 ? 3.880 1.403 0.693 1.00 98.62 83 ILE A C 1
ATOM 644 O O . ILE A 1 83 ? 3.118 0.563 0.209 1.00 98.62 83 ILE A O 1
ATOM 648 N N . GLN A 1 84 ? 3.881 1.711 1.983 1.00 98.19 84 GLN A N 1
ATOM 649 C CA . GLN A 1 84 ? 2.932 1.195 2.952 1.00 98.19 84 GLN A CA 1
ATOM 650 C C . GLN A 1 84 ? 1.725 2.128 2.992 1.00 98.19 84 GLN A C 1
ATOM 652 O O . GLN A 1 84 ? 1.848 3.309 3.321 1.00 98.19 84 GLN A O 1
ATOM 657 N N . ILE A 1 85 ? 0.556 1.589 2.656 1.00 96.94 85 ILE A N 1
ATOM 658 C CA . ILE A 1 85 ? -0.731 2.265 2.781 1.00 96.94 85 ILE A CA 1
ATOM 659 C C . ILE A 1 85 ? -1.288 1.921 4.148 1.00 96.94 85 ILE A C 1
ATOM 661 O O . ILE A 1 85 ? -1.497 0.747 4.468 1.00 96.94 85 ILE A O 1
ATOM 665 N N . GLY A 1 86 ? -1.566 2.942 4.943 1.00 93.62 86 GLY A N 1
ATOM 666 C CA . GLY A 1 86 ? -2.036 2.719 6.292 1.00 93.62 86 GLY A CA 1
ATOM 667 C C . GLY A 1 86 ? -2.822 3.866 6.882 1.00 93.62 86 GLY A C 1
ATOM 668 O O . GLY A 1 86 ? -3.196 4.827 6.215 1.00 93.62 86 GLY A O 1
ATOM 669 N N . TYR A 1 87 ? -3.062 3.743 8.177 1.00 92.06 87 TYR A N 1
ATOM 670 C CA . TYR A 1 87 ? -3.712 4.745 8.995 1.00 92.06 87 TYR A CA 1
ATOM 671 C C . TYR A 1 87 ? -2.729 5.267 10.041 1.00 92.06 87 TYR A C 1
ATOM 673 O O . TYR A 1 87 ? -2.225 4.508 10.874 1.00 92.06 87 TYR A O 1
ATOM 681 N N . MET A 1 88 ? -2.473 6.576 10.019 1.00 89.38 88 MET A N 1
ATOM 682 C CA . MET A 1 88 ? -1.674 7.227 11.052 1.00 89.38 88 MET A CA 1
ATOM 683 C C . MET A 1 88 ? -2.553 7.563 12.260 1.00 89.38 88 MET A C 1
ATOM 685 O O . MET A 1 88 ? -3.293 8.550 12.268 1.00 89.38 88 MET A O 1
ATOM 689 N N . SER A 1 89 ? -2.458 6.740 13.303 1.00 84.25 89 SER A N 1
ATOM 690 C CA . SER A 1 89 ? -3.035 7.057 14.609 1.00 84.25 89 SER A CA 1
ATOM 691 C C . SER A 1 89 ? -2.086 7.958 15.416 1.00 84.25 89 SER A C 1
ATOM 693 O O . SER A 1 89 ? -0.908 8.072 15.081 1.00 84.25 89 SER A O 1
ATOM 695 N N . PRO A 1 90 ? -2.541 8.555 16.532 1.00 81.62 90 PRO A N 1
ATOM 696 C CA . PRO A 1 90 ? -1.661 9.321 17.416 1.00 81.62 90 PRO A CA 1
ATOM 697 C C . PRO A 1 90 ? -0.494 8.524 18.025 1.00 81.62 90 PRO A C 1
ATOM 699 O O . PRO A 1 90 ? 0.459 9.131 18.503 1.00 81.62 90 PRO A O 1
ATOM 702 N N . ILE A 1 91 ? -0.579 7.187 18.054 1.00 81.31 91 ILE A N 1
ATOM 703 C CA . ILE A 1 91 ? 0.398 6.323 18.739 1.00 81.31 91 ILE A CA 1
ATOM 704 C C . ILE A 1 91 ? 1.247 5.475 17.789 1.00 81.31 91 ILE A C 1
ATOM 706 O O . ILE A 1 91 ? 2.379 5.138 18.126 1.00 81.31 91 ILE A O 1
ATOM 710 N N . ARG A 1 92 ? 0.704 5.090 16.630 1.00 88.38 92 ARG A N 1
ATOM 711 C CA . ARG A 1 92 ? 1.387 4.243 15.644 1.00 88.38 92 ARG A CA 1
ATOM 712 C C . ARG A 1 92 ? 0.784 4.375 14.250 1.00 88.38 92 ARG A C 1
ATOM 714 O O . ARG A 1 92 ? -0.384 4.744 14.102 1.00 88.38 92 ARG A O 1
ATOM 721 N N . PHE A 1 93 ? 1.570 3.973 13.263 1.00 88.06 93 PHE A N 1
ATOM 722 C CA . PHE A 1 93 ? 1.102 3.697 11.914 1.00 88.06 93 PHE A CA 1
ATOM 723 C C . PHE A 1 93 ? 0.594 2.252 11.832 1.00 88.06 93 PHE A C 1
ATOM 725 O O . PHE A 1 93 ? 1.299 1.334 12.245 1.00 88.06 93 PHE A O 1
ATOM 732 N N . GLU A 1 94 ? -0.628 2.062 11.339 1.00 90.00 94 GLU A N 1
ATOM 733 C CA . GLU A 1 94 ? -1.211 0.741 11.084 1.00 90.00 94 GLU A CA 1
ATOM 734 C C . GLU A 1 94 ? -1.246 0.492 9.576 1.00 90.00 94 GLU A C 1
ATOM 736 O O . GLU A 1 94 ? -1.952 1.200 8.855 1.00 90.00 94 GLU A O 1
ATOM 741 N N . THR A 1 95 ? -0.486 -0.492 9.100 1.00 93.94 95 THR A N 1
ATOM 742 C CA . THR A 1 95 ? -0.378 -0.816 7.672 1.00 93.94 95 THR A CA 1
ATOM 743 C C . THR A 1 95 ? -1.504 -1.754 7.244 1.00 93.94 95 THR A C 1
ATOM 745 O O . THR A 1 95 ? -1.702 -2.802 7.849 1.00 93.94 95 THR A O 1
ATOM 748 N N . TYR A 1 96 ? -2.212 -1.397 6.172 1.00 93.19 96 TYR A N 1
ATOM 749 C CA . TYR A 1 96 ? -3.259 -2.220 5.556 1.00 93.19 96 TYR A CA 1
ATOM 750 C C . TYR A 1 96 ?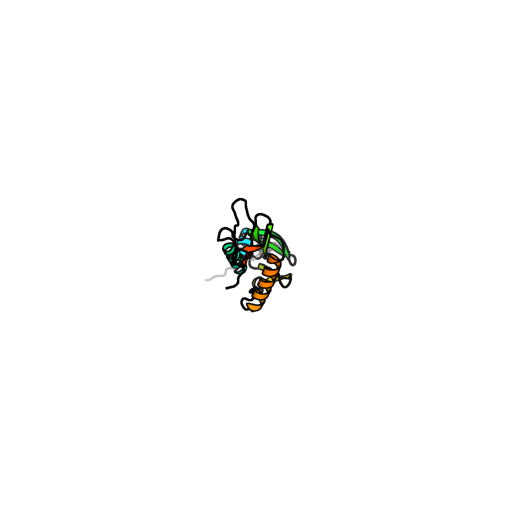 -2.714 -2.989 4.352 1.00 93.19 96 TYR A C 1
ATOM 752 O O . TYR A 1 96 ? -2.974 -4.179 4.204 1.00 93.19 96 TYR A O 1
ATOM 760 N N . HIS A 1 97 ? -1.919 -2.319 3.513 1.00 96.19 97 HIS A N 1
ATOM 761 C CA . HIS A 1 97 ? -1.261 -2.929 2.360 1.00 96.19 97 HIS A CA 1
ATOM 762 C C . HIS A 1 97 ? 0.158 -2.393 2.205 1.00 96.19 97 HIS A C 1
ATOM 764 O O . HIS A 1 97 ? 0.407 -1.209 2.430 1.00 96.19 97 HIS A O 1
ATOM 770 N N . THR A 1 98 ? 1.064 -3.250 1.743 1.00 98.12 98 THR A N 1
ATOM 771 C CA . THR A 1 98 ? 2.410 -2.858 1.314 1.00 98.12 98 THR A CA 1
ATOM 772 C C . THR A 1 98 ? 2.532 -3.123 -0.176 1.00 98.12 98 THR A C 1
ATOM 774 O O . THR A 1 98 ? 2.375 -4.263 -0.617 1.00 98.12 98 THR A O 1
ATOM 777 N N . LEU A 1 99 ? 2.792 -2.074 -0.953 1.00 98.50 99 LEU A N 1
ATOM 778 C CA . LEU A 1 99 ? 2.984 -2.158 -2.395 1.00 98.50 99 LEU A CA 1
ATOM 779 C C . LEU A 1 99 ? 4.405 -1.774 -2.776 1.00 98.50 99 LEU A C 1
ATOM 781 O O . LEU A 1 99 ? 5.084 -1.037 -2.065 1.00 98.50 99 LEU A O 1
ATOM 785 N N . TYR A 1 100 ? 4.829 -2.257 -3.934 1.00 98.69 100 TYR A N 1
ATOM 786 C CA . TYR A 1 100 ? 6.139 -1.998 -4.500 1.00 98.69 100 TYR A CA 1
ATOM 787 C C . TYR A 1 100 ? 5.965 -1.462 -5.915 1.00 98.69 100 TYR A C 1
ATOM 789 O O . TYR A 1 100 ? 5.356 -2.135 -6.742 1.00 98.69 100 TYR A O 1
ATOM 797 N N . VAL A 1 101 ? 6.508 -0.282 -6.212 1.00 98.69 101 VAL A N 1
ATOM 798 C CA . VAL A 1 101 ? 6.515 0.283 -7.575 1.00 98.69 101 VAL A CA 1
ATOM 799 C C . VAL A 1 101 ? 7.936 0.285 -8.101 1.00 98.69 101 VAL A C 1
ATOM 801 O O . VAL A 1 101 ? 8.826 0.852 -7.464 1.00 98.69 101 VAL A O 1
ATOM 804 N N . ASN A 1 102 ? 8.166 -0.355 -9.244 1.00 98.31 102 ASN A N 1
ATOM 805 C CA . ASN A 1 102 ? 9.487 -0.402 -9.853 1.00 98.31 102 ASN A CA 1
ATOM 806 C C . ASN A 1 102 ? 9.915 1.011 -10.264 1.00 98.31 102 ASN A C 1
ATOM 808 O O . ASN A 1 102 ? 9.211 1.713 -10.989 1.00 98.31 102 ASN A O 1
ATOM 812 N N . LYS A 1 103 ? 11.101 1.435 -9.822 1.00 98.06 103 LYS A N 1
ATOM 813 C CA . LYS A 1 103 ? 11.597 2.785 -10.102 1.00 98.06 103 LYS A CA 1
ATOM 814 C C . LYS A 1 103 ? 11.851 3.023 -11.589 1.00 98.06 103 LYS A C 1
ATOM 816 O O . LYS A 1 103 ? 11.878 4.168 -12.008 1.00 98.06 103 LYS A O 1
ATOM 821 N N . MET A 1 104 ? 12.036 1.973 -12.383 1.00 97.38 104 MET A N 1
ATOM 822 C CA . MET A 1 104 ? 12.317 2.073 -13.820 1.00 97.38 104 MET A CA 1
ATOM 823 C C . MET A 1 104 ? 11.087 1.801 -14.696 1.00 97.38 104 MET A C 1
ATOM 825 O O . MET A 1 104 ? 11.153 2.013 -15.905 1.00 97.38 104 MET A O 1
ATOM 829 N N . ASP A 1 105 ? 9.990 1.324 -14.100 1.00 96.31 105 ASP A N 1
ATOM 830 C CA . ASP A 1 105 ? 8.762 0.924 -14.789 1.00 96.31 105 ASP A CA 1
ATOM 831 C C . ASP A 1 105 ? 7.545 1.150 -13.875 1.00 96.31 105 ASP A C 1
ATOM 833 O O . ASP A 1 105 ? 7.236 0.337 -13.008 1.00 96.31 105 ASP A O 1
ATOM 837 N N . ALA A 1 106 ? 6.838 2.266 -14.069 1.00 93.88 106 ALA A N 1
ATOM 838 C CA . ALA A 1 106 ? 5.694 2.635 -13.231 1.00 93.88 106 ALA A CA 1
ATOM 839 C C . ALA A 1 106 ? 4.494 1.676 -13.335 1.00 93.88 106 ALA A C 1
ATOM 841 O O . ALA A 1 106 ? 3.555 1.814 -12.547 1.00 93.88 106 ALA A O 1
ATOM 842 N N . ASP A 1 107 ? 4.490 0.762 -14.309 1.00 95.88 107 ASP A N 1
ATOM 843 C CA . ASP A 1 107 ? 3.426 -0.224 -14.490 1.00 95.88 107 ASP A CA 1
ATOM 844 C C . ASP A 1 107 ? 3.770 -1.580 -13.836 1.00 95.88 107 ASP A C 1
ATOM 846 O O . ASP A 1 107 ? 2.863 -2.367 -13.558 1.00 95.88 107 ASP A O 1
ATOM 850 N N . ASP A 1 108 ? 5.042 -1.833 -13.487 1.00 97.69 108 ASP A N 1
ATOM 851 C CA . ASP A 1 108 ? 5.463 -2.957 -12.631 1.00 97.69 108 ASP A CA 1
ATOM 852 C C . ASP A 1 108 ? 5.185 -2.611 -11.162 1.00 97.69 108 ASP A C 1
ATOM 854 O O . ASP A 1 108 ? 6.053 -2.165 -10.401 1.00 97.69 108 ASP A O 1
ATOM 858 N N . ILE A 1 109 ? 3.917 -2.794 -10.790 1.00 98.50 109 ILE A N 1
ATOM 859 C CA . ILE A 1 109 ? 3.421 -2.664 -9.424 1.00 98.50 109 ILE A CA 1
ATOM 860 C C . ILE A 1 109 ? 3.196 -4.055 -8.837 1.00 98.50 109 ILE A C 1
ATOM 862 O O . ILE A 1 109 ? 2.526 -4.912 -9.422 1.00 98.50 109 ILE A O 1
ATOM 866 N N . ARG A 1 110 ? 3.716 -4.258 -7.632 1.00 98.38 110 ARG A N 1
ATOM 867 C CA . ARG A 1 110 ? 3.588 -5.496 -6.866 1.00 98.38 110 ARG A CA 1
ATOM 868 C C . ARG A 1 110 ? 2.990 -5.218 -5.498 1.00 98.38 110 ARG A C 1
ATOM 870 O O . ARG A 1 110 ? 2.998 -4.084 -5.027 1.00 98.38 110 ARG A O 1
ATOM 877 N N . ILE A 1 111 ? 2.484 -6.253 -4.853 1.00 98.12 111 ILE A N 1
ATOM 878 C CA . ILE A 1 111 ? 1.872 -6.183 -3.530 1.00 98.12 111 ILE A CA 1
ATOM 879 C C . ILE A 1 111 ? 2.339 -7.366 -2.692 1.00 98.12 111 ILE A C 1
ATOM 881 O O . ILE A 1 111 ? 2.478 -8.476 -3.206 1.00 98.12 111 ILE A O 1
ATOM 885 N N . LEU A 1 112 ? 2.601 -7.115 -1.409 1.00 97.44 112 LEU A N 1
ATOM 886 C CA . LEU A 1 112 ? 2.797 -8.175 -0.428 1.00 97.44 112 LEU A CA 1
ATOM 887 C C . LEU A 1 112 ? 1.435 -8.796 -0.110 1.00 97.44 112 LEU A C 1
ATOM 889 O O . LEU A 1 112 ? 0.607 -8.174 0.560 1.00 97.44 112 LEU A O 1
ATOM 893 N N . ASP A 1 113 ? 1.198 -10.013 -0.587 1.00 94.81 113 ASP A N 1
ATOM 894 C CA . ASP A 1 113 ? 0.016 -10.767 -0.198 1.00 94.81 113 ASP A CA 1
ATOM 895 C C . ASP A 1 113 ? 0.185 -11.269 1.240 1.00 94.81 113 ASP A C 1
ATOM 897 O O . ASP A 1 113 ? 1.020 -12.123 1.528 1.00 94.81 113 ASP A O 1
ATOM 901 N N . ALA A 1 114 ? -0.626 -10.741 2.155 1.00 88.06 114 ALA A N 1
ATOM 902 C CA . ALA A 1 114 ? -0.571 -11.093 3.570 1.00 88.06 114 ALA A CA 1
ATOM 903 C C . ALA A 1 114 ? -0.904 -12.571 3.844 1.00 88.06 114 ALA A C 1
ATOM 905 O O . ALA A 1 114 ? -0.532 -13.084 4.899 1.00 88.06 114 ALA A O 1
ATOM 906 N N . VAL A 1 115 ? -1.604 -13.254 2.927 1.00 86.88 115 VAL A N 1
ATOM 907 C CA . VAL A 1 115 ? -1.993 -14.660 3.104 1.00 86.88 115 VAL A CA 1
ATOM 908 C C . VAL A 1 115 ? -0.836 -15.594 2.770 1.00 86.88 115 VAL A C 1
ATOM 910 O O . VAL A 1 115 ? -0.488 -16.453 3.579 1.00 86.88 115 VAL A O 1
ATOM 913 N N . SER A 1 116 ? -0.240 -15.441 1.588 1.00 90.88 116 SER A N 1
ATOM 914 C CA . SER A 1 116 ? 0.902 -16.262 1.166 1.00 90.88 116 SER A CA 1
ATOM 915 C C . SER A 1 116 ? 2.238 -15.788 1.748 1.00 90.88 116 SER A C 1
ATOM 917 O O . SER A 1 116 ? 3.158 -16.589 1.898 1.00 90.88 116 SER A O 1
ATOM 919 N N . GLY A 1 117 ? 2.351 -14.501 2.089 1.00 93.56 117 GLY A N 1
ATOM 920 C CA . GLY A 1 117 ? 3.612 -13.841 2.424 1.00 93.56 117 GLY A CA 1
ATOM 921 C C . GLY A 1 117 ? 4.486 -13.527 1.204 1.00 93.56 117 GLY A C 1
ATOM 922 O O . GLY A 1 117 ? 5.633 -13.112 1.376 1.00 93.56 117 GLY A O 1
ATOM 923 N N . GLU A 1 118 ? 3.982 -13.731 -0.016 1.00 96.44 118 GLU A N 1
ATOM 924 C CA . GLU A 1 118 ? 4.723 -13.506 -1.258 1.00 96.44 118 GLU A CA 1
ATOM 925 C C . GLU A 1 118 ? 4.488 -12.100 -1.824 1.00 96.44 118 GLU A C 1
ATOM 927 O O . GLU A 1 118 ? 3.423 -11.501 -1.661 1.00 96.44 118 GLU A O 1
ATOM 932 N N . ILE A 1 119 ? 5.492 -11.574 -2.532 1.00 97.81 119 ILE A N 1
ATOM 933 C CA . ILE A 1 119 ? 5.353 -10.341 -3.311 1.00 97.81 119 ILE A CA 1
ATOM 934 C C . ILE A 1 119 ? 4.947 -10.723 -4.734 1.00 97.81 119 ILE A C 1
ATOM 936 O O . ILE A 1 119 ? 5.766 -11.227 -5.504 1.00 97.81 119 ILE A O 1
ATOM 940 N N . ILE A 1 120 ? 3.692 -10.458 -5.086 1.00 97.12 120 ILE A N 1
ATOM 941 C CA . ILE A 1 120 ? 3.091 -10.824 -6.377 1.00 97.12 120 ILE A CA 1
ATOM 942 C C . ILE A 1 120 ? 2.735 -9.582 -7.197 1.00 97.12 120 ILE A C 1
ATOM 944 O O . ILE A 1 120 ? 2.642 -8.479 -6.657 1.00 97.12 120 ILE A O 1
ATOM 948 N N . ALA A 1 121 ? 2.530 -9.737 -8.507 1.00 97.50 121 ALA A N 1
ATOM 949 C CA . ALA A 1 121 ? 2.055 -8.637 -9.345 1.00 97.50 121 ALA A CA 1
ATOM 950 C C . ALA A 1 121 ? 0.660 -8.178 -8.893 1.00 97.50 121 ALA A C 1
ATOM 952 O O . ALA A 1 121 ? -0.191 -9.000 -8.547 1.00 97.50 121 ALA A O 1
ATOM 953 N N . ILE A 1 122 ? 0.393 -6.869 -8.934 1.00 96.88 122 ILE A N 1
ATOM 954 C CA . ILE A 1 122 ? -0.907 -6.325 -8.508 1.00 96.88 122 ILE A CA 1
ATOM 955 C C . ILE A 1 122 ? -2.078 -6.888 -9.328 1.00 96.88 122 ILE A C 1
ATOM 957 O O . ILE A 1 122 ? -3.188 -7.000 -8.820 1.00 96.88 122 ILE A O 1
ATOM 961 N N . SER A 1 123 ? -1.832 -7.284 -10.581 1.00 95.38 123 SER A N 1
ATOM 962 C CA . SER A 1 123 ? -2.817 -7.934 -11.453 1.00 95.38 123 SER A CA 1
ATOM 963 C C . SER A 1 123 ? -3.237 -9.323 -10.974 1.00 95.38 123 SER A C 1
ATOM 965 O O . SER A 1 123 ? -4.346 -9.760 -11.276 1.00 95.38 123 SER A O 1
ATOM 967 N N . ASP A 1 124 ? -2.356 -10.009 -10.247 1.00 95.19 124 ASP A N 1
ATOM 968 C CA . ASP A 1 124 ? -2.584 -11.364 -9.743 1.00 95.19 124 ASP A CA 1
ATOM 969 C C . ASP A 1 124 ? -3.180 -11.351 -8.332 1.00 95.19 124 ASP A C 1
ATOM 971 O O . ASP A 1 124 ? -3.668 -12.376 -7.847 1.00 95.19 124 ASP A O 1
ATOM 975 N N . TYR A 1 125 ? -3.171 -10.187 -7.676 1.00 94.31 125 TYR A N 1
ATOM 976 C CA . TYR A 1 125 ? -3.710 -10.018 -6.340 1.00 94.31 125 TYR A CA 1
ATOM 977 C C . TYR A 1 125 ? -5.225 -10.185 -6.334 1.00 94.31 125 TYR A C 1
ATOM 979 O O . TYR A 1 125 ? -5.978 -9.438 -6.964 1.00 94.31 125 TYR A O 1
ATOM 987 N N . LYS A 1 126 ? -5.671 -11.176 -5.567 1.00 87.25 126 LYS A N 1
ATOM 988 C CA . LYS A 1 126 ? -7.078 -11.402 -5.271 1.00 87.25 126 LYS A CA 1
ATOM 989 C C . LYS A 1 126 ? -7.300 -10.989 -3.837 1.00 87.25 126 LYS A C 1
ATOM 991 O O . LYS A 1 126 ? -6.844 -11.660 -2.916 1.00 87.25 126 LYS A O 1
ATOM 996 N N . GLU A 1 127 ? -7.995 -9.878 -3.666 1.00 73.88 127 GLU A N 1
ATOM 997 C CA . GLU A 1 127 ? -8.454 -9.477 -2.350 1.00 73.88 127 GLU A CA 1
ATOM 998 C C . GLU A 1 127 ? -9.356 -10.590 -1.816 1.00 73.88 127 GLU A C 1
ATOM 1000 O O . GLU A 1 127 ? -10.339 -10.974 -2.456 1.00 73.88 127 GLU A O 1
ATOM 1005 N N . VAL A 1 128 ? -8.970 -11.163 -0.680 1.00 66.75 128 VAL A N 1
ATOM 1006 C CA . VAL A 1 128 ? -9.832 -12.102 0.022 1.00 66.75 128 VAL A CA 1
ATOM 1007 C C . VAL A 1 128 ? -10.966 -11.258 0.572 1.00 66.75 128 VAL A C 1
ATOM 1009 O O . VAL A 1 128 ? -10.782 -10.536 1.551 1.00 66.75 128 VAL A O 1
ATOM 1012 N N . GLU A 1 129 ? -12.119 -11.289 -0.094 1.00 55.78 129 GLU A N 1
ATOM 1013 C CA . GLU A 1 129 ? -13.329 -10.732 0.492 1.00 55.78 129 GLU A CA 1
ATOM 1014 C C . GLU A 1 129 ? -13.492 -11.392 1.861 1.00 55.78 129 GLU A C 1
ATOM 1016 O O . GLU A 1 129 ? -13.437 -12.622 1.984 1.00 55.78 129 GLU A O 1
ATOM 1021 N N . ALA A 1 130 ? -13.612 -10.575 2.910 1.00 49.44 130 ALA A N 1
ATOM 1022 C CA . ALA A 1 130 ? -14.120 -11.075 4.171 1.00 49.44 130 ALA A CA 1
ATOM 1023 C C . ALA A 1 130 ? -15.455 -11.727 3.825 1.00 49.44 130 ALA A C 1
ATOM 1025 O O . ALA A 1 130 ? -16.350 -11.039 3.351 1.00 49.44 130 ALA A O 1
ATOM 1026 N N . ASP A 1 131 ? -15.524 -13.051 3.939 1.00 40.91 131 ASP A N 1
ATOM 1027 C CA . ASP A 1 131 ? -16.682 -13.832 3.529 1.00 40.91 131 ASP A CA 1
ATOM 1028 C C . ASP A 1 131 ? -17.930 -13.295 4.241 1.00 40.91 131 ASP A C 1
ATOM 1030 O O . ASP A 1 131 ? -18.194 -13.628 5.397 1.00 40.91 131 ASP A O 1
ATOM 1034 N N . GLU A 1 132 ? -18.687 -12.434 3.558 1.00 46.44 132 GLU A N 1
ATOM 1035 C CA . GLU A 1 132 ? -19.945 -11.878 4.058 1.00 46.44 132 GLU A CA 1
ATOM 1036 C C . GLU A 1 132 ? -21.003 -12.988 4.220 1.00 46.44 132 GLU A C 1
ATOM 1038 O O . GLU A 1 132 ? -22.008 -12.791 4.901 1.00 46.44 132 GLU A O 1
ATOM 1043 N N . ASN A 1 133 ? -20.759 -14.177 3.641 1.00 43.50 133 ASN A N 1
ATOM 1044 C CA . ASN A 1 133 ? -21.575 -15.382 3.784 1.00 43.50 133 ASN A CA 1
ATOM 1045 C C . ASN A 1 133 ? -21.064 -16.346 4.862 1.00 43.50 133 ASN A C 1
ATOM 1047 O O . ASN A 1 133 ? -21.641 -17.430 5.020 1.00 43.50 133 ASN A O 1
ATOM 1051 N N . LYS A 1 134 ? -20.032 -15.986 5.639 1.00 45.59 134 LYS A N 1
ATOM 1052 C CA . LYS A 1 134 ? -19.687 -16.755 6.837 1.00 45.59 134 LYS A CA 1
ATOM 1053 C C . LYS A 1 134 ? -20.943 -16.782 7.716 1.00 45.59 134 LYS A C 1
ATOM 1055 O O . LYS A 1 134 ? -21.477 -15.705 7.992 1.00 45.59 134 LYS A O 1
ATOM 1060 N N . PRO A 1 135 ? -21.463 -17.962 8.119 1.00 44.81 135 PRO A N 1
ATOM 1061 C CA . PRO A 1 135 ? -22.775 -18.045 8.748 1.00 44.81 135 PRO A CA 1
ATOM 1062 C C . PRO A 1 135 ? -22.845 -17.063 9.909 1.00 44.81 135 PRO A C 1
ATOM 1064 O O . PRO A 1 135 ? -22.003 -17.134 10.813 1.00 44.81 135 PRO A O 1
ATOM 1067 N N . LYS A 1 136 ? -23.819 -16.143 9.877 1.00 53.06 136 LYS A N 1
ATOM 1068 C CA . LYS A 1 136 ? -24.019 -15.156 10.946 1.00 53.06 136 LYS A CA 1
ATOM 1069 C C . LYS A 1 136 ? -24.061 -15.857 12.309 1.00 53.06 136 LYS A C 1
ATOM 1071 O O . LYS A 1 136 ? -23.534 -15.326 13.277 1.00 53.06 136 LYS A O 1
ATOM 1076 N N . GLU A 1 137 ? -24.555 -17.096 12.365 1.00 55.72 137 GLU A N 1
ATOM 1077 C CA . GLU A 1 137 ? -24.530 -17.963 13.546 1.00 55.72 137 GLU A CA 1
ATOM 1078 C C . GLU A 1 137 ? -23.135 -18.161 14.173 1.00 55.72 137 GLU A C 1
ATOM 1080 O O . GLU A 1 137 ? -23.020 -18.114 15.396 1.00 55.72 137 GLU A O 1
ATOM 1085 N N . GLN A 1 138 ? -22.064 -18.340 13.386 1.00 55.94 138 GLN A N 1
ATOM 1086 C CA . GLN A 1 138 ? -20.703 -18.495 13.933 1.00 55.94 138 GLN A CA 1
ATOM 1087 C C . GLN A 1 138 ? -20.145 -17.180 14.493 1.00 55.94 138 GLN A C 1
ATOM 1089 O O . GLN A 1 138 ? -19.405 -17.195 15.477 1.00 55.94 138 GLN A O 1
ATOM 1094 N N . LEU A 1 139 ? -20.494 -16.045 13.883 1.00 58.94 139 LEU A N 1
ATOM 1095 C CA . LEU A 1 139 ? -20.106 -14.719 14.374 1.00 58.94 139 LEU A CA 1
ATOM 1096 C C . LEU A 1 139 ? -20.875 -14.357 15.653 1.00 58.94 139 LEU A C 1
ATOM 1098 O O . LEU A 1 139 ? -20.282 -13.826 16.590 1.00 58.94 139 LEU A O 1
ATOM 1102 N N . ILE A 1 140 ? -22.159 -14.719 15.728 1.00 62.31 140 ILE A N 1
ATOM 1103 C CA . ILE A 1 140 ? -23.005 -14.541 16.917 1.00 62.31 140 ILE A CA 1
ATOM 1104 C C . ILE A 1 140 ? -22.456 -15.345 18.102 1.00 62.31 140 ILE A C 1
ATOM 1106 O O . ILE A 1 140 ? -22.340 -14.808 19.202 1.00 62.31 140 ILE A O 1
ATOM 1110 N N . GLU A 1 141 ? -22.048 -16.601 17.892 1.00 66.94 141 GLU A N 1
ATOM 1111 C CA . GLU A 1 141 ? -21.481 -17.428 18.965 1.00 66.94 141 GLU A CA 1
ATOM 1112 C C . GLU A 1 141 ? -20.164 -16.843 19.508 1.00 66.94 141 GLU A C 1
ATOM 1114 O O . GLU A 1 141 ? -19.951 -16.780 20.723 1.00 66.94 141 GLU A O 1
ATOM 1119 N N . GLN A 1 142 ? -19.295 -16.343 18.624 1.00 67.25 142 GLN A N 1
ATOM 1120 C CA . GLN A 1 142 ? -18.057 -15.666 19.024 1.00 67.25 142 GLN A CA 1
ATOM 1121 C C . GLN A 1 142 ? -18.332 -14.358 19.775 1.00 67.25 142 GLN A C 1
ATOM 1123 O O . GLN A 1 142 ? -17.658 -14.067 20.768 1.00 67.25 142 GLN A O 1
ATOM 1128 N N . LEU A 1 143 ? -19.345 -13.600 19.349 1.00 68.75 143 LEU A N 1
ATOM 1129 C CA . LEU A 1 143 ? -19.775 -12.369 20.005 1.00 68.75 143 LEU A CA 1
ATOM 1130 C C . LEU A 1 143 ? -20.336 -12.643 21.409 1.00 68.75 143 LEU A C 1
ATOM 1132 O O . LEU A 1 143 ? -20.022 -11.913 22.348 1.00 68.75 143 LEU A O 1
ATOM 1136 N N . ASP A 1 144 ? -21.096 -13.724 21.586 1.00 73.06 144 ASP A N 1
ATOM 1137 C CA . ASP A 1 144 ? -21.624 -14.153 22.885 1.00 73.06 144 ASP A CA 1
ATOM 1138 C C . ASP A 1 144 ? -20.519 -14.573 23.856 1.00 73.06 144 ASP A C 1
ATOM 1140 O O . ASP A 1 144 ? -20.565 -14.243 25.047 1.00 73.06 144 ASP A O 1
ATOM 1144 N N . VAL A 1 145 ? -19.505 -15.286 23.360 1.00 73.75 145 VAL A N 1
ATOM 1145 C CA . VAL A 1 145 ? -18.313 -15.619 24.146 1.00 73.75 145 VAL A CA 1
ATOM 1146 C C . VAL A 1 145 ? -17.578 -14.342 24.549 1.00 73.75 145 VAL A C 1
ATOM 1148 O O . VAL A 1 145 ? -17.248 -14.186 25.725 1.00 73.75 145 VAL A O 1
ATOM 1151 N N . LEU A 1 146 ? -17.393 -13.391 23.629 1.00 67.69 146 LEU A N 1
ATOM 1152 C CA . LEU A 1 146 ? -16.758 -12.109 23.941 1.00 67.69 146 LEU A CA 1
ATOM 1153 C C . LEU A 1 146 ? -17.553 -11.313 24.988 1.00 67.69 146 LEU A C 1
ATOM 1155 O O . LEU A 1 146 ? -16.975 -10.833 25.963 1.00 67.69 146 LEU A O 1
ATOM 1159 N N . LYS A 1 147 ? -18.882 -11.231 24.843 1.00 70.62 147 LYS A N 1
ATOM 1160 C CA . LYS A 1 147 ? -19.787 -10.588 25.812 1.00 70.62 147 LYS A CA 1
ATOM 1161 C C . LYS A 1 147 ? -19.663 -11.232 27.193 1.00 70.62 147 LYS A C 1
ATOM 1163 O O . LYS A 1 147 ? -19.608 -10.520 28.195 1.00 70.62 147 LYS A O 1
ATOM 1168 N N . LYS A 1 148 ? -19.582 -12.565 27.269 1.00 73.75 148 LYS A N 1
ATOM 1169 C CA . LYS A 1 148 ? -19.363 -13.293 28.531 1.00 73.75 148 LYS A CA 1
ATOM 1170 C C . LYS A 1 148 ? -18.000 -12.980 29.138 1.00 73.75 148 LYS A C 1
ATOM 1172 O O . LYS A 1 148 ? -17.944 -12.708 30.333 1.00 73.75 148 LYS A O 1
ATOM 1177 N N . ILE A 1 149 ? -16.933 -12.972 28.337 1.00 69.31 149 ILE A N 1
ATOM 1178 C CA . ILE A 1 149 ? -15.578 -12.651 28.803 1.00 69.31 149 ILE A CA 1
ATOM 1179 C 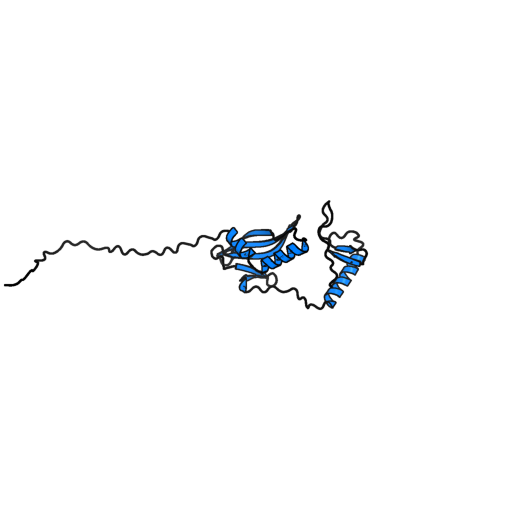C . ILE A 1 149 ? -15.553 -11.239 29.391 1.00 69.31 149 ILE A C 1
ATOM 1181 O O . ILE A 1 149 ? -15.180 -11.090 30.551 1.00 69.31 149 ILE A O 1
ATOM 1185 N N . VAL A 1 150 ? -16.039 -10.236 28.653 1.00 67.00 150 VAL A N 1
ATOM 1186 C CA . VAL A 1 150 ? -16.056 -8.834 29.100 1.00 67.00 150 VAL A CA 1
ATOM 1187 C C . VAL A 1 150 ? -16.905 -8.649 30.362 1.00 67.00 150 VAL A C 1
ATOM 1189 O O . VAL A 1 150 ? -16.470 -7.960 31.278 1.00 67.00 150 VAL A O 1
ATOM 1192 N N . LYS A 1 151 ? -18.067 -9.314 30.473 1.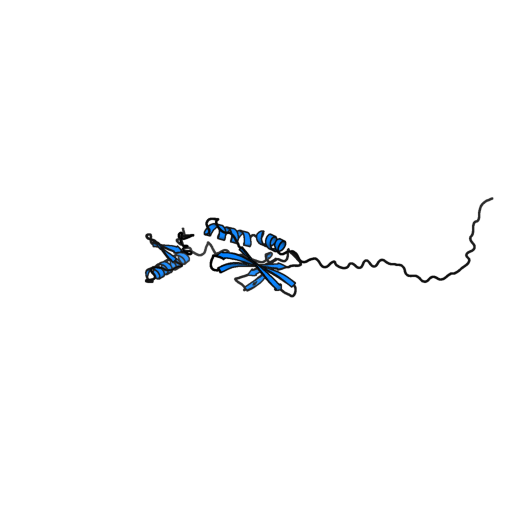00 68.69 151 LYS A N 1
ATOM 1193 C CA . LYS A 1 151 ? -18.892 -9.300 31.702 1.00 68.69 151 LYS A CA 1
ATOM 1194 C C . LYS A 1 151 ? -18.224 -9.983 32.894 1.00 68.69 151 LYS A C 1
ATOM 1196 O O . LYS A 1 151 ? -18.419 -9.551 34.024 1.00 68.69 151 LYS A O 1
ATOM 1201 N N . SER A 1 152 ? -17.528 -11.094 32.654 1.00 65.38 152 SER A N 1
ATOM 1202 C CA . SER A 1 152 ? -16.893 -11.898 33.708 1.00 65.38 152 SER A CA 1
ATOM 1203 C C . SER A 1 152 ? -15.581 -11.299 34.195 1.00 65.38 152 SER A C 1
ATOM 1205 O O . SER A 1 152 ? -15.156 -11.545 35.320 1.00 65.38 152 SER A O 1
ATOM 1207 N N . SER A 1 153 ? -14.933 -10.521 33.335 1.00 56.25 153 SER A N 1
ATOM 1208 C CA . SER A 1 153 ? -13.756 -9.777 33.699 1.00 56.25 153 SER A CA 1
ATOM 1209 C C . SER A 1 153 ? -14.216 -8.611 34.570 1.00 56.25 153 SER A C 1
ATOM 1211 O O . SER A 1 153 ? -14.960 -7.755 34.103 1.00 56.25 153 SER A O 1
ATOM 1213 N N . GLU A 1 154 ? -13.765 -8.521 35.821 1.00 55.72 154 GLU A N 1
ATOM 1214 C CA . GLU A 1 154 ? -13.902 -7.318 36.669 1.00 55.72 154 GLU A CA 1
ATOM 1215 C C . GLU A 1 154 ? -13.118 -6.109 36.094 1.00 55.72 154 GLU A C 1
ATOM 1217 O O . GLU A 1 154 ? -12.714 -5.190 36.805 1.00 55.72 154 GLU A O 1
ATOM 1222 N N . ILE A 1 155 ? -12.861 -6.111 34.785 1.00 49.84 155 ILE A N 1
ATOM 1223 C CA . ILE A 1 155 ? -12.216 -5.066 34.013 1.00 49.84 155 ILE A CA 1
ATOM 1224 C C . ILE A 1 155 ? -13.294 -4.014 33.751 1.00 49.84 155 ILE A C 1
ATOM 1226 O O . ILE A 1 155 ? -13.905 -3.946 32.689 1.00 49.84 155 ILE A O 1
ATOM 1230 N N . VAL A 1 156 ? -13.547 -3.201 34.774 1.00 48.91 156 VAL A N 1
ATOM 1231 C CA . VAL A 1 156 ? -14.482 -2.068 34.728 1.00 48.91 156 VAL A CA 1
ATOM 1232 C C . VAL A 1 156 ? -14.049 -1.015 33.687 1.00 48.91 156 VAL A C 1
ATOM 1234 O O . VAL A 1 156 ? -14.875 -0.225 33.249 1.00 48.91 156 VAL A O 1
ATOM 1237 N N . ASP A 1 157 ? -12.796 -1.057 33.220 1.00 52.56 157 ASP A N 1
ATOM 1238 C CA . ASP A 1 157 ? -12.252 -0.181 32.177 1.00 52.56 157 ASP A CA 1
ATOM 1239 C C . ASP A 1 157 ? -11.305 -0.960 31.246 1.00 52.56 157 ASP A C 1
ATOM 1241 O O . ASP A 1 157 ? -10.080 -0.907 31.376 1.00 52.56 157 ASP A O 1
ATOM 1245 N N . SER A 1 158 ? -11.853 -1.719 30.291 1.00 53.69 158 SER A N 1
ATOM 1246 C CA . SER A 1 158 ? -11.035 -2.211 29.177 1.00 53.69 158 SER A CA 1
ATOM 1247 C C . SER A 1 158 ? -10.842 -1.050 28.196 1.00 53.69 158 SER A C 1
ATOM 1249 O O . SER A 1 158 ? -11.830 -0.489 27.716 1.00 53.69 158 SER A O 1
ATOM 1251 N N . PRO A 1 159 ? -9.595 -0.667 27.865 1.00 56.69 159 PRO A N 1
ATOM 1252 C CA . PRO A 1 159 ? -9.333 0.465 26.978 1.00 56.69 159 PRO A CA 1
ATOM 1253 C C . PRO A 1 159 ? -9.750 0.205 25.525 1.00 56.69 159 PRO A C 1
ATOM 1255 O O . PRO A 1 159 ? -9.686 1.128 24.721 1.00 56.69 159 PRO A O 1
ATOM 1258 N N . LEU A 1 160 ? -10.139 -1.033 25.195 1.00 56.34 160 LEU A N 1
ATOM 1259 C CA . LEU A 1 160 ? -10.442 -1.482 23.836 1.00 56.34 160 LEU A CA 1
ATOM 1260 C C . LEU A 1 160 ? -11.910 -1.864 23.635 1.00 56.34 160 LEU A C 1
ATOM 1262 O O . LEU A 1 160 ? -12.411 -1.771 22.519 1.00 56.34 160 LEU A O 1
ATOM 1266 N N . TYR A 1 161 ? -12.610 -2.306 24.683 1.00 65.19 161 TYR A N 1
ATOM 1267 C CA . TYR A 1 161 ? -13.986 -2.792 24.572 1.00 65.19 161 TYR A CA 1
ATOM 1268 C C . TYR A 1 161 ? -14.787 -2.424 25.812 1.00 65.19 161 TYR A C 1
ATOM 1270 O O . TYR A 1 161 ? -14.301 -2.560 26.929 1.00 65.19 161 TYR A O 1
ATOM 1278 N N . LYS A 1 162 ? -16.043 -2.028 25.632 1.00 67.19 162 LYS A N 1
ATOM 1279 C CA . LYS A 1 162 ? -16.994 -1.859 26.734 1.00 67.19 162 LYS A CA 1
ATOM 1280 C C . LYS A 1 162 ? -18.325 -2.496 26.380 1.00 67.19 162 LYS A C 1
ATOM 1282 O O . LYS A 1 162 ? -18.648 -2.663 25.207 1.00 67.19 162 LYS A O 1
ATOM 1287 N N . ILE A 1 163 ? -19.101 -2.808 27.406 1.00 65.44 163 ILE A N 1
ATOM 1288 C CA . ILE A 1 163 ? -20.513 -3.139 27.256 1.00 65.44 163 ILE A CA 1
ATOM 1289 C C . ILE A 1 163 ? -21.311 -1.917 27.699 1.00 65.44 163 ILE A C 1
ATOM 1291 O O . ILE A 1 163 ? -21.042 -1.363 28.767 1.00 65.44 163 ILE A O 1
ATOM 1295 N N . ASP A 1 164 ? -22.234 -1.450 26.864 1.00 65.12 164 ASP A N 1
ATOM 1296 C CA . ASP A 1 164 ? -23.117 -0.350 27.246 1.00 65.12 164 ASP A CA 1
ATOM 1297 C C . ASP A 1 164 ? -24.287 -0.813 28.131 1.00 65.12 164 ASP A C 1
ATOM 1299 O O . ASP A 1 164 ? -24.368 -1.959 28.576 1.00 65.12 164 ASP A O 1
ATOM 1303 N N . LYS A 1 165 ? -25.206 0.110 28.421 1.00 63.84 165 LYS A N 1
ATOM 1304 C CA . LYS A 1 165 ? -26.370 -0.169 29.271 1.00 63.84 165 LYS A CA 1
ATOM 1305 C C . LYS A 1 165 ? -27.349 -1.165 28.642 1.00 63.84 165 LYS A C 1
ATOM 1307 O O . LYS A 1 165 ? -28.087 -1.808 29.384 1.00 63.84 165 LYS A O 1
ATOM 1312 N N . ASP A 1 166 ? -27.310 -1.321 27.324 1.00 65.69 166 ASP A N 1
ATOM 1313 C CA . ASP A 1 166 ? -28.209 -2.164 26.543 1.00 65.69 166 ASP A CA 1
ATOM 1314 C C . ASP A 1 166 ? -27.572 -3.527 26.202 1.00 65.69 166 ASP A C 1
ATOM 1316 O O . ASP A 1 166 ? -28.145 -4.326 25.467 1.00 65.69 166 ASP A O 1
ATOM 1320 N N . ASN A 1 167 ? -26.427 -3.857 26.821 1.00 63.84 167 ASN A N 1
ATOM 1321 C CA . ASN A 1 167 ? -25.627 -5.066 26.581 1.00 63.84 167 ASN A CA 1
ATOM 1322 C C . ASN A 1 167 ? -24.979 -5.155 25.187 1.00 63.84 167 ASN A C 1
ATOM 1324 O O . ASN A 1 167 ? -24.598 -6.252 24.755 1.00 63.84 167 ASN A O 1
ATOM 1328 N N . ILE A 1 168 ? -24.801 -4.022 24.515 1.00 61.09 168 ILE A N 1
ATOM 1329 C CA . ILE A 1 168 ? -24.126 -3.945 23.221 1.00 61.09 168 ILE A CA 1
ATOM 1330 C C . ILE A 1 168 ? -22.620 -3.944 23.460 1.00 61.09 168 ILE A C 1
ATOM 1332 O O . ILE A 1 168 ? -22.110 -3.207 24.310 1.00 61.09 168 ILE A O 1
ATOM 1336 N N . LEU A 1 169 ? -21.897 -4.787 22.717 1.00 65.81 169 LEU A N 1
ATOM 1337 C CA . LEU A 1 169 ? -20.439 -4.769 22.733 1.00 65.81 169 LEU A CA 1
ATOM 1338 C C . LEU A 1 169 ? -19.952 -3.633 21.832 1.00 65.81 169 LEU A C 1
ATOM 1340 O O . LEU A 1 169 ? -20.199 -3.623 20.626 1.00 65.81 169 LEU A O 1
ATOM 1344 N N . ILE A 1 170 ? -19.234 -2.692 22.430 1.00 62.09 170 ILE A N 1
ATOM 1345 C CA . ILE A 1 170 ? -18.710 -1.514 21.753 1.00 62.09 170 ILE A CA 1
ATOM 1346 C C . ILE A 1 170 ? -17.192 -1.613 21.743 1.00 62.09 170 ILE A C 1
ATOM 1348 O O . ILE A 1 170 ? -16.566 -1.661 22.806 1.00 62.09 170 ILE A O 1
ATOM 1352 N N . ALA A 1 171 ? -16.599 -1.591 20.551 1.00 61.12 171 ALA A N 1
ATOM 1353 C CA . ALA A 1 171 ? -15.178 -1.304 20.416 1.00 61.12 171 ALA A CA 1
ATOM 1354 C C . ALA A 1 171 ? -14.940 0.156 20.829 1.00 61.12 171 ALA A C 1
ATOM 1356 O O . ALA A 1 171 ? -15.534 1.081 20.270 1.00 61.12 171 ALA A O 1
ATOM 1357 N N . VAL A 1 172 ? -14.119 0.358 21.857 1.00 60.06 172 VAL A N 1
ATOM 1358 C CA . VAL A 1 172 ? -13.707 1.681 22.323 1.00 60.06 172 VAL A CA 1
ATOM 1359 C C . VAL A 1 172 ? -12.408 2.010 21.619 1.00 60.06 172 VAL A C 1
ATOM 1361 O O . VAL A 1 172 ? -11.342 1.571 22.039 1.00 60.06 172 VAL A O 1
ATOM 1364 N N . ASP A 1 173 ? -12.499 2.794 20.552 1.00 54.97 173 ASP A N 1
ATOM 1365 C CA . ASP A 1 173 ? -11.313 3.439 20.013 1.00 54.97 173 ASP A CA 1
ATOM 1366 C C . ASP A 1 173 ? -10.989 4.663 20.889 1.00 54.97 173 ASP A C 1
ATOM 1368 O O . ASP A 1 173 ? -11.888 5.379 21.341 1.00 54.97 173 ASP A O 1
ATOM 1372 N N . HIS A 1 174 ? -9.709 4.834 21.219 1.00 57.06 174 HIS A N 1
ATOM 1373 C CA . HIS A 1 174 ? -9.185 5.612 22.352 1.00 57.06 174 HIS A CA 1
ATOM 1374 C C . HIS A 1 174 ? -9.888 6.957 22.680 1.00 57.06 174 HIS A C 1
ATOM 1376 O O . HIS A 1 174 ? -10.341 7.713 21.818 1.00 57.06 174 HIS A O 1
ATOM 1382 N N . LYS A 1 175 ? -9.907 7.293 23.978 1.00 43.78 175 LYS A N 1
ATOM 1383 C CA . LYS A 1 175 ? -10.451 8.533 24.555 1.00 43.78 175 LYS A CA 1
ATOM 1384 C C . LYS A 1 175 ? -9.365 9.614 24.589 1.00 43.78 175 LYS A C 1
ATOM 1386 O O . LYS A 1 175 ? -8.438 9.498 25.382 1.00 43.78 175 LYS A O 1
ATOM 1391 N N . ASP A 1 176 ? -9.491 10.674 23.791 1.00 45.34 176 ASP A N 1
ATOM 1392 C CA . ASP A 1 176 ? -8.729 11.900 24.061 1.00 45.34 176 ASP A CA 1
ATOM 1393 C C . ASP A 1 176 ? -9.394 12.713 25.198 1.00 45.34 176 ASP A C 1
ATOM 1395 O O . ASP A 1 176 ? -10.492 12.390 25.670 1.00 45.34 176 ASP A O 1
ATOM 1399 N N . GLU A 1 177 ? -8.740 13.793 25.630 1.00 42.28 177 GLU A N 1
ATOM 1400 C CA . GLU A 1 177 ? -9.203 14.714 26.683 1.00 42.28 177 GLU A CA 1
ATOM 1401 C C . GLU A 1 177 ? -10.587 15.353 26.407 1.00 42.28 177 GLU A C 1
ATOM 1403 O O . GLU A 1 177 ? -11.165 15.983 27.294 1.00 42.28 177 GLU A O 1
ATOM 1408 N N . LYS A 1 178 ? -11.145 15.182 25.198 1.00 48.41 178 LYS A N 1
ATOM 1409 C CA . LYS A 1 178 ? -12.424 15.740 24.735 1.00 48.41 178 LYS A CA 1
ATOM 1410 C C . LYS A 1 178 ? -13.509 14.691 24.456 1.00 48.41 178 LYS A C 1
ATOM 1412 O O . LYS A 1 178 ? -14.649 15.079 24.207 1.00 48.41 178 LYS A O 1
ATOM 1417 N N . GLY A 1 179 ? -13.215 13.395 24.579 1.00 42.72 179 GLY A N 1
ATOM 1418 C CA . GLY A 1 179 ? -14.202 12.317 24.471 1.00 42.72 179 GLY A CA 1
ATOM 1419 C C . GLY A 1 179 ? -14.098 11.486 23.184 1.00 42.72 179 GLY A C 1
ATOM 1420 O O . GLY A 1 179 ? -13.797 11.989 22.112 1.00 42.72 179 GLY A O 1
ATOM 1421 N N . ILE A 1 180 ? -14.346 10.184 23.358 1.00 44.59 180 ILE A N 1
ATOM 1422 C CA . ILE A 1 180 ? -14.301 9.036 22.423 1.00 44.59 180 ILE A CA 1
ATOM 1423 C C . ILE A 1 180 ? -14.585 9.396 20.946 1.00 44.59 180 ILE A C 1
ATOM 1425 O O . ILE A 1 180 ? -15.635 9.965 20.650 1.00 44.59 180 ILE A O 1
ATOM 1429 N N . TYR A 1 181 ? -13.698 9.000 20.017 1.00 44.59 181 TYR A N 1
ATOM 1430 C CA . TYR A 1 181 ? -13.772 9.401 18.595 1.00 44.59 181 TYR A CA 1
ATOM 1431 C C . TYR A 1 181 ? -14.571 8.473 17.674 1.00 44.59 181 TYR A C 1
ATOM 1433 O O . TYR A 1 181 ? -14.972 8.923 16.601 1.00 44.59 181 TYR A O 1
ATOM 1441 N N . SER A 1 182 ? -14.870 7.241 18.076 1.00 47.56 182 SER A N 1
ATOM 1442 C CA . SER A 1 182 ? -15.780 6.360 17.336 1.00 47.56 182 SER A CA 1
ATOM 1443 C C . SER A 1 182 ? -16.291 5.249 18.253 1.00 47.56 182 SER A C 1
ATOM 1445 O O . SER A 1 182 ? -15.550 4.684 19.053 1.00 47.56 182 SER A O 1
ATOM 1447 N N . GLN A 1 183 ? -17.594 4.982 18.182 1.00 48.53 183 GLN A N 1
ATOM 1448 C CA . GLN A 1 183 ? -18.227 3.810 18.782 1.00 48.53 183 GLN A CA 1
ATOM 1449 C C . GLN A 1 183 ? -18.821 3.026 17.623 1.00 48.53 183 GLN A C 1
ATOM 1451 O O . GLN A 1 183 ? -19.715 3.529 16.944 1.00 48.53 183 GLN A O 1
ATOM 1456 N N . THR A 1 184 ? -18.299 1.830 17.380 1.00 49.25 184 THR A N 1
ATOM 1457 C CA . THR A 1 184 ? -18.867 0.914 16.392 1.00 49.25 184 THR A CA 1
ATOM 1458 C C . THR A 1 184 ? -19.608 -0.174 17.147 1.00 49.25 184 THR A C 1
ATOM 1460 O O . THR A 1 184 ? -19.017 -0.865 17.983 1.00 49.25 184 THR A O 1
ATOM 1463 N N . ASN A 1 185 ? -20.904 -0.301 16.868 1.00 52.84 185 ASN A N 1
ATOM 1464 C CA . ASN A 1 185 ? -21.703 -1.413 17.359 1.00 52.84 185 ASN A CA 1
ATOM 1465 C C . ASN A 1 185 ? -21.216 -2.683 16.666 1.00 52.84 185 ASN A C 1
ATOM 1467 O O . ASN A 1 185 ? -21.188 -2.748 15.440 1.00 52.84 185 ASN A O 1
ATOM 1471 N N . LEU A 1 186 ? -20.812 -3.672 17.458 1.00 55.25 186 LEU A N 1
ATOM 1472 C CA . LEU A 1 186 ? -20.394 -4.977 16.943 1.00 55.25 186 LEU A CA 1
ATOM 1473 C C . LEU A 1 186 ? -21.565 -5.960 16.821 1.00 55.25 186 LEU A C 1
ATOM 1475 O O . LEU A 1 186 ? -21.363 -7.103 16.421 1.00 55.25 186 LEU A O 1
ATOM 1479 N N . ASP A 1 187 ? -22.776 -5.532 17.174 1.00 53.00 187 ASP A N 1
ATOM 1480 C CA . ASP A 1 187 ? -23.976 -6.325 16.950 1.00 53.00 187 ASP A CA 1
ATOM 1481 C C . ASP A 1 187 ? -24.264 -6.338 15.441 1.00 53.00 187 ASP A C 1
ATOM 1483 O O . ASP A 1 187 ? -24.584 -5.311 14.844 1.00 53.00 187 ASP A O 1
ATOM 1487 N N . CYS A 1 188 ? -24.072 -7.497 14.810 1.00 42.19 188 CYS A N 1
ATOM 1488 C CA . CYS A 1 188 ? -24.403 -7.705 13.405 1.00 42.19 188 CYS A CA 1
ATOM 1489 C C . CYS A 1 188 ? -25.928 -7.590 13.211 1.00 42.19 188 CYS A C 1
ATOM 1491 O O . CYS A 1 188 ? -26.661 -8.408 13.769 1.00 42.19 188 CYS A O 1
ATOM 1493 N N . GLU A 1 189 ? -26.400 -6.624 12.414 1.00 38.28 189 GLU A N 1
ATOM 1494 C CA . GLU A 1 189 ? -27.762 -6.639 11.837 1.00 38.28 189 GLU A CA 1
ATOM 1495 C C . GLU A 1 189 ? -27.879 -7.687 10.712 1.00 38.28 189 GLU A C 1
ATOM 1497 O O . GLU A 1 189 ? -26.906 -7.905 9.948 1.00 38.28 189 GLU A O 1
#